Protein AF-0000000077140984 (afdb_homodimer)

Structure (mmCIF, N/CA/C/O backbone):
data_AF-0000000077140984-model_v1
#
loop_
_entity.id
_entity.type
_entity.pdbx_description
1 polymer 'NTP pyrophosphohydrolase MazG-like domain-containing protein'
#
loop_
_atom_site.group_PDB
_atom_site.id
_atom_site.type_symbol
_atom_site.label_atom_id
_atom_site.label_alt_id
_atom_site.label_comp_id
_atom_site.label_asym_id
_atom_site.label_entity_id
_atom_site.label_seq_id
_atom_site.pdbx_PDB_ins_code
_atom_site.Cartn_x
_atom_site.Cartn_y
_atom_site.Cartn_z
_atom_site.occupancy
_atom_site.B_iso_or_equiv
_atom_site.auth_seq_id
_atom_site.auth_comp_id
_atom_site.auth_asym_id
_atom_site.auth_atom_id
_atom_site.pdbx_PDB_model_num
ATOM 1 N N . MET A 1 1 ? -22.484 4.098 -13.797 1 35.75 1 MET A N 1
ATOM 2 C CA . MET A 1 1 ? -21.516 5.008 -14.398 1 35.75 1 MET A CA 1
ATOM 3 C C . MET A 1 1 ? -20.219 4.281 -14.719 1 35.75 1 MET A C 1
ATOM 5 O O . MET A 1 1 ? -19.719 3.492 -13.914 1 35.75 1 MET A O 1
ATOM 9 N N . GLU A 1 2 ? -19.938 3.949 -15.852 1 44.31 2 GLU A N 1
ATOM 10 C CA . GLU A 1 2 ? -18.766 3.213 -16.312 1 44.31 2 GLU A CA 1
ATOM 11 C C . GLU A 1 2 ? -17.516 3.654 -15.57 1 44.31 2 GLU A C 1
ATOM 13 O O . GLU A 1 2 ? -17.172 4.84 -15.562 1 44.31 2 GLU A O 1
ATOM 18 N N . LYS A 1 3 ? -17.328 3.102 -14.5 1 58.41 3 LYS A N 1
ATOM 19 C CA . LYS A 1 3 ? -16.25 3.611 -13.641 1 58.41 3 LYS A CA 1
ATOM 20 C C . LYS A 1 3 ? -14.969 3.812 -14.43 1 58.41 3 LYS A C 1
ATOM 22 O O . LYS A 1 3 ? -14.453 2.873 -15.039 1 58.41 3 LYS A O 1
ATOM 27 N N . ASN A 1 4 ? -14.75 5.078 -14.961 1 83.5 4 ASN A N 1
ATOM 28 C CA . ASN A 1 4 ? -13.523 5.395 -15.688 1 83.5 4 ASN A CA 1
ATOM 29 C C . ASN A 1 4 ? -12.281 4.938 -14.93 1 83.5 4 ASN A C 1
ATOM 31 O O . ASN A 1 4 ? -12.172 5.152 -13.719 1 83.5 4 ASN A O 1
ATOM 35 N N . GLU A 1 5 ? -11.555 4.109 -15.523 1 92.94 5 GLU A N 1
ATOM 36 C CA . GLU A 1 5 ? -10.305 3.605 -14.961 1 92.94 5 GLU A CA 1
ATOM 37 C C . GLU A 1 5 ? -9.383 4.75 -14.555 1 92.94 5 GLU A C 1
ATOM 39 O O . GLU A 1 5 ? -9.195 5.707 -15.312 1 92.94 5 GLU A O 1
ATOM 44 N N . ILE A 1 6 ? -9.008 4.723 -13.352 1 96.56 6 ILE A N 1
ATOM 45 C CA . ILE A 1 6 ? -8.125 5.785 -12.883 1 96.56 6 ILE A CA 1
ATOM 46 C C . ILE A 1 6 ? -6.676 5.305 -12.906 1 96.56 6 ILE A C 1
ATOM 48 O O . ILE A 1 6 ? -6.391 4.145 -12.602 1 96.56 6 ILE A O 1
ATOM 52 N N . THR A 1 7 ? -5.781 6.172 -13.352 1 98.25 7 THR A N 1
ATOM 53 C CA . THR A 1 7 ? -4.352 5.871 -13.383 1 98.25 7 THR A CA 1
ATOM 54 C C . THR A 1 7 ? -3.723 6.102 -12.008 1 98.25 7 THR A C 1
ATOM 56 O O . THR A 1 7 ? -4.332 6.727 -11.141 1 98.25 7 THR A O 1
ATOM 59 N N . LEU A 1 8 ? -2.514 5.637 -11.852 1 98.62 8 LEU A N 1
ATOM 60 C CA . LEU A 1 8 ? -1.8 5.879 -10.602 1 98.62 8 LEU A CA 1
ATOM 61 C C . LEU A 1 8 ? -1.516 7.367 -10.414 1 98.62 8 LEU A C 1
ATOM 63 O O . LEU A 1 8 ? -1.572 7.879 -9.297 1 98.62 8 LEU A O 1
ATOM 67 N N . GLY A 1 9 ? -1.161 7.988 -11.531 1 98.31 9 GLY A N 1
ATOM 68 C CA . GLY A 1 9 ? -1 9.43 -11.469 1 98.31 9 GLY A CA 1
ATOM 69 C C . GLY A 1 9 ? -2.271 1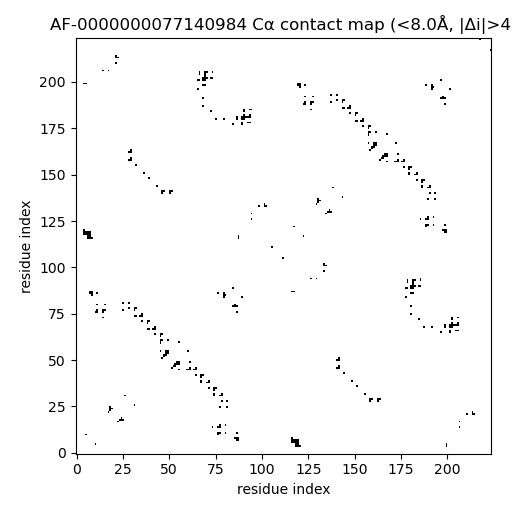0.156 -11.07 1 98.31 9 GLY A C 1
ATOM 70 O O . GLY A 1 9 ? -2.234 11.086 -10.258 1 98.31 9 GLY A O 1
ATOM 71 N N . GLN A 1 10 ? -3.373 9.789 -11.617 1 98.12 10 GLN A N 1
ATOM 72 C CA . GLN A 1 10 ? -4.664 10.375 -11.273 1 98.12 10 GLN A CA 1
ATOM 73 C C . GLN A 1 10 ? -5.031 10.094 -9.82 1 98.12 10 GLN A C 1
ATOM 75 O O . GLN A 1 10 ? -5.609 10.938 -9.141 1 98.12 10 GLN A O 1
ATOM 80 N N . LEU A 1 11 ? -4.75 8.883 -9.398 1 98.44 11 LEU A N 1
ATOM 81 C CA . LEU A 1 11 ? -4.957 8.562 -7.992 1 98.44 11 LEU A CA 1
ATOM 82 C C . LEU A 1 11 ? -4.215 9.547 -7.098 1 98.44 11 LEU A C 1
ATOM 84 O O . LEU A 1 11 ? -4.793 10.094 -6.152 1 98.44 11 LEU A O 1
ATOM 88 N N . GLN A 1 12 ? -2.932 9.797 -7.359 1 98.69 12 GLN A N 1
ATOM 89 C CA . GLN A 1 12 ? -2.129 10.703 -6.543 1 98.69 12 GLN A CA 1
ATOM 90 C C . GLN A 1 12 ? -2.68 12.125 -6.602 1 98.69 12 GLN A C 1
ATOM 92 O O . GLN A 1 12 ? -2.711 12.828 -5.586 1 98.69 12 GLN A O 1
ATOM 97 N N . ASN A 1 13 ? -3.146 12.477 -7.742 1 98.31 13 ASN A N 1
ATOM 98 C CA . ASN A 1 13 ? -3.752 13.797 -7.875 1 98.31 13 ASN A CA 1
ATOM 99 C C . ASN A 1 13 ? -5.059 13.898 -7.09 1 98.31 13 ASN A C 1
ATOM 101 O O . ASN A 1 13 ? -5.316 14.906 -6.438 1 98.31 13 ASN A O 1
ATOM 105 N N . GLU A 1 14 ? -5.871 12.891 -7.219 1 97.25 14 GLU A N 1
ATOM 106 C CA . GLU A 1 14 ? -7.152 12.883 -6.52 1 97.25 14 GLU A CA 1
ATOM 107 C C . GLU A 1 14 ? -6.961 12.945 -5.008 1 97.25 14 GLU A C 1
ATOM 109 O O . GLU A 1 14 ? -7.664 13.688 -4.32 1 97.25 14 GLU A O 1
ATOM 114 N N . VAL A 1 15 ? -6.051 12.203 -4.508 1 98.12 15 VAL A N 1
ATOM 115 C CA . VAL A 1 15 ? -5.777 12.195 -3.074 1 98.12 15 VAL A CA 1
ATOM 116 C C . VAL A 1 15 ? -5.23 13.555 -2.648 1 98.12 15 VAL A C 1
ATOM 118 O O . VAL A 1 15 ? -5.641 14.102 -1.622 1 98.12 15 VAL A O 1
ATOM 121 N N . ASN A 1 16 ? -4.332 14.094 -3.453 1 98.25 16 ASN A N 1
ATOM 122 C CA . ASN A 1 16 ? -3.803 15.422 -3.148 1 98.25 16 ASN A CA 1
ATOM 123 C C . ASN A 1 16 ? -4.906 16.469 -3.119 1 98.25 16 ASN A C 1
ATOM 125 O O . ASN A 1 16 ? -4.961 17.297 -2.203 1 98.25 16 ASN A O 1
ATOM 129 N N . ASP A 1 17 ? -5.719 16.406 -4.086 1 96.88 17 ASP A N 1
ATOM 130 C CA . ASP A 1 17 ? -6.824 17.359 -4.164 1 96.88 17 ASP A CA 1
ATOM 131 C C . ASP A 1 17 ? -7.758 17.219 -2.963 1 96.88 17 ASP A C 1
ATOM 133 O O . ASP A 1 17 ? -8.211 18.203 -2.4 1 96.88 17 ASP A O 1
ATOM 137 N N . TRP A 1 18 ? -8.062 16.016 -2.645 1 96.62 18 TRP A N 1
ATOM 138 C CA . TRP A 1 18 ? -8.922 15.766 -1.499 1 96.62 18 TRP A CA 1
ATOM 139 C C . TRP A 1 18 ? -8.32 16.344 -0.223 1 96.62 18 TRP A C 1
ATOM 141 O O . TRP A 1 18 ? -9.023 16.984 0.562 1 96.62 18 TRP A O 1
ATOM 151 N N . ILE A 1 19 ? -7.016 16.094 -0.015 1 96 19 ILE A N 1
ATOM 152 C CA . ILE A 1 19 ? -6.344 16.578 1.186 1 96 19 ILE A CA 1
ATOM 153 C C . ILE A 1 19 ? -6.398 18.109 1.227 1 96 19 ILE A C 1
ATOM 155 O O . ILE A 1 19 ? -6.633 18.703 2.283 1 96 19 ILE A O 1
ATOM 159 N N . GLN A 1 20 ? -6.219 18.734 0.107 1 94 20 GLN A N 1
ATOM 160 C CA . GLN A 1 20 ? -6.133 20.188 0.025 1 94 20 GLN A CA 1
ATOM 161 C C . GLN A 1 20 ? -7.508 20.828 0.189 1 94 20 GLN A C 1
ATOM 163 O O . GLN A 1 20 ? -7.613 21.984 0.622 1 94 20 GLN A O 1
ATOM 168 N N . THR A 1 21 ? -8.539 20.109 -0.098 1 92.19 21 THR A N 1
ATOM 169 C CA . THR A 1 21 ? -9.867 20.719 -0.136 1 92.19 21 THR A CA 1
ATOM 170 C C . THR A 1 21 ? -10.703 20.266 1.053 1 92.19 21 THR A C 1
ATOM 172 O O . THR A 1 21 ? -11.438 21.062 1.644 1 92.19 21 THR A O 1
ATOM 175 N N . ILE A 1 22 ? -10.547 18.953 1.344 1 89.56 22 ILE A N 1
ATOM 176 C CA . ILE A 1 22 ? -11.422 18.391 2.365 1 89.56 22 ILE A CA 1
ATOM 177 C C . ILE A 1 22 ? -10.594 18 3.592 1 89.56 22 ILE A C 1
ATOM 179 O O . ILE A 1 22 ? -11.039 18.188 4.727 1 89.56 22 ILE A O 1
ATOM 183 N N . GLY A 1 23 ? -9.336 17.391 3.516 1 85.62 23 GLY A N 1
ATOM 184 C CA . GLY A 1 23 ? -8.508 16.797 4.555 1 85.62 23 GLY A CA 1
ATOM 185 C C . GLY A 1 23 ? -7.809 17.812 5.426 1 85.62 23 GLY A C 1
ATOM 186 O O . GLY A 1 23 ? -7.117 17.453 6.383 1 85.62 23 GLY A O 1
ATOM 187 N N . VAL A 1 24 ? -7.816 19.125 5.121 1 85.25 24 VAL A N 1
ATOM 188 C CA . VAL A 1 24 ? -7.191 20.266 5.805 1 85.25 24 VAL A CA 1
ATOM 189 C C . VAL A 1 24 ? -5.715 20.344 5.414 1 85.25 24 VAL A C 1
ATOM 191 O O . VAL A 1 24 ? -5.305 21.281 4.723 1 85.25 24 VAL A O 1
ATOM 194 N N . ARG A 1 25 ? -4.938 19.266 5.926 1 92.5 25 ARG A N 1
ATOM 195 C CA . ARG A 1 25 ? -3.518 19.203 5.582 1 92.5 25 ARG A CA 1
ATOM 196 C C . ARG A 1 25 ? -2.979 17.781 5.691 1 92.5 25 ARG A C 1
ATOM 198 O O . ARG A 1 25 ? -3.586 16.938 6.344 1 92.5 25 ARG A O 1
ATOM 205 N N . TYR A 1 26 ? -1.885 17.688 5.016 1 96.44 26 TYR A N 1
ATOM 206 C CA . TYR A 1 26 ? -1.148 16.453 5.293 1 96.44 26 TYR A CA 1
ATOM 207 C C . TYR A 1 26 ? -0.661 16.422 6.734 1 96.44 26 TYR A C 1
ATOM 209 O O . TYR A 1 26 ? -0.148 17.422 7.246 1 96.44 26 TYR A O 1
ATOM 217 N N . PHE A 1 27 ? -0.838 15.25 7.32 1 96.62 27 PHE A N 1
ATOM 218 C CA . PHE A 1 27 ? -0.064 15.016 8.539 1 96.62 27 PHE A CA 1
ATOM 219 C C . PHE A 1 27 ? 1.415 14.852 8.211 1 96.62 27 PHE A C 1
ATOM 221 O O . PHE A 1 27 ? 1.787 14.703 7.043 1 96.62 27 PHE A O 1
ATOM 228 N N . SER A 1 28 ? 2.197 14.977 9.258 1 97.94 28 SER A N 1
ATOM 229 C CA . SER A 1 28 ? 3.625 14.773 9.031 1 97.94 28 SER A CA 1
ATOM 230 C C . SER A 1 28 ? 3.902 13.383 8.469 1 97.94 28 SER A C 1
ATOM 232 O O . SER A 1 28 ? 3.086 12.477 8.617 1 97.94 28 SER A O 1
ATOM 234 N N . GLU A 1 29 ? 5.027 13.242 7.832 1 98.44 29 GLU A N 1
ATOM 235 C CA . GLU A 1 29 ? 5.414 11.961 7.246 1 98.44 29 GLU A CA 1
ATOM 236 C C . GLU A 1 29 ? 5.426 10.852 8.297 1 98.44 29 GLU A C 1
ATOM 238 O O . GLU A 1 29 ? 4.945 9.75 8.047 1 98.44 29 GLU A O 1
ATOM 243 N N . LEU A 1 30 ? 5.93 11.156 9.523 1 98.69 30 LEU A N 1
ATOM 244 C CA . LEU A 1 30 ? 5.984 10.141 10.562 1 98.69 30 LEU A CA 1
ATOM 245 C C . LEU A 1 30 ? 4.594 9.836 11.102 1 98.69 30 LEU A C 1
ATOM 247 O O . LEU A 1 30 ? 4.301 8.695 11.477 1 98.69 30 LEU A O 1
ATOM 251 N N . THR A 1 31 ? 3.721 10.844 11.164 1 98.69 31 THR A N 1
ATOM 252 C CA . THR A 1 31 ? 2.338 10.586 11.555 1 98.69 31 THR A CA 1
ATOM 253 C C . THR A 1 31 ? 1.639 9.695 10.531 1 98.69 31 THR A C 1
ATOM 255 O O . THR A 1 31 ? 0.985 8.719 10.891 1 98.69 31 THR A O 1
ATOM 258 N N . ASN A 1 32 ? 1.809 9.977 9.266 1 98.69 32 ASN A N 1
ATOM 259 C CA . ASN A 1 32 ? 1.191 9.148 8.234 1 98.69 32 ASN A CA 1
ATOM 260 C C . ASN A 1 32 ? 1.781 7.742 8.219 1 98.69 32 ASN A C 1
ATOM 262 O O . ASN A 1 32 ? 1.077 6.773 7.922 1 98.69 32 ASN A O 1
ATOM 266 N N . LEU A 1 33 ? 3.074 7.609 8.562 1 98.88 33 LEU A N 1
ATOM 267 C CA . LEU A 1 33 ? 3.648 6.277 8.719 1 98.88 33 LEU A CA 1
ATOM 268 C C . LEU A 1 33 ? 2.945 5.508 9.828 1 98.88 33 LEU A C 1
ATOM 270 O O . LEU A 1 33 ? 2.641 4.324 9.68 1 98.88 33 LEU A O 1
ATOM 274 N N . ALA A 1 34 ? 2.697 6.18 10.945 1 98.81 34 ALA A N 1
ATOM 275 C CA . ALA A 1 34 ? 1.986 5.547 12.055 1 98.81 34 ALA A CA 1
ATOM 276 C C . ALA A 1 34 ? 0.584 5.117 11.633 1 98.81 34 ALA A C 1
ATOM 278 O O . ALA A 1 34 ? 0.123 4.031 11.992 1 98.81 34 ALA A O 1
ATOM 279 N N . ILE A 1 35 ? -0.06 5.953 10.852 1 98.81 35 ILE A N 1
ATOM 280 C CA . ILE A 1 35 ? -1.392 5.633 10.352 1 98.81 35 ILE A CA 1
ATOM 281 C C . ILE A 1 35 ? -1.312 4.438 9.398 1 98.81 35 ILE A C 1
ATOM 283 O O . ILE A 1 35 ? -2.152 3.537 9.453 1 98.81 35 ILE A O 1
ATOM 287 N N . LEU A 1 36 ? -0.327 4.43 8.5 1 98.88 36 LEU A N 1
ATOM 288 C CA . LEU A 1 36 ? -0.129 3.287 7.617 1 98.88 36 LEU A CA 1
ATOM 289 C C . LEU A 1 36 ? 0.003 1.997 8.422 1 98.88 36 LEU A C 1
ATOM 291 O O . LEU A 1 36 ? -0.626 0.989 8.094 1 98.88 36 LEU A O 1
ATOM 295 N N . MET A 1 37 ? 0.785 2.039 9.5 1 98.81 37 MET A N 1
ATOM 296 C CA . MET A 1 37 ? 0.962 0.876 10.367 1 98.81 37 MET A CA 1
ATOM 297 C C . MET A 1 37 ? -0.358 0.475 11.016 1 98.81 37 MET A C 1
ATOM 299 O O . MET A 1 37 ? -0.645 -0.714 11.172 1 98.81 37 MET A O 1
ATOM 303 N N . GLU A 1 38 ? -1.127 1.449 11.391 1 98.88 38 GLU A N 1
ATOM 304 C CA . GLU A 1 38 ? -2.449 1.181 11.953 1 98.88 38 GLU A CA 1
ATOM 305 C C . GLU A 1 38 ? -3.332 0.443 10.953 1 98.88 38 GLU A C 1
ATOM 307 O O . GLU A 1 38 ? -3.951 -0.568 11.289 1 98.88 38 GLU A O 1
ATOM 312 N N . GLU A 1 39 ? -3.389 0.954 9.719 1 98.81 39 GLU A N 1
ATOM 313 C CA . GLU A 1 39 ? -4.227 0.341 8.688 1 98.81 39 GLU A CA 1
ATOM 314 C C . GLU A 1 39 ? -3.764 -1.08 8.375 1 98.81 39 GLU A C 1
ATOM 316 O O . GLU A 1 39 ? -4.586 -1.969 8.141 1 98.81 39 GLU A O 1
ATOM 321 N N . VAL A 1 40 ? -2.459 -1.293 8.328 1 98.88 40 VAL A N 1
ATOM 322 C CA . VAL A 1 40 ? -1.93 -2.633 8.094 1 98.88 40 VAL A CA 1
ATOM 323 C C . VAL A 1 40 ? -2.293 -3.545 9.266 1 98.88 40 VAL A C 1
ATOM 325 O O . VAL A 1 40 ? -2.598 -4.723 9.07 1 98.88 40 VAL A O 1
ATOM 328 N N . GLY A 1 41 ? -2.225 -3.008 10.461 1 98.69 41 GLY A N 1
ATOM 329 C CA . GLY A 1 41 ? -2.695 -3.754 11.617 1 98.69 41 GLY A CA 1
ATOM 330 C C . GLY A 1 41 ? -4.156 -4.145 11.523 1 98.69 41 GLY A C 1
ATOM 331 O O . GLY A 1 41 ? -4.527 -5.266 11.875 1 98.69 41 GLY A O 1
ATOM 332 N N . GLU A 1 42 ? -5.004 -3.217 11.094 1 98.56 42 GLU A N 1
ATOM 333 C CA . GLU A 1 42 ? -6.426 -3.506 10.93 1 98.56 42 GLU A CA 1
ATOM 334 C C . GLU A 1 42 ? -6.648 -4.586 9.875 1 98.56 42 GLU A C 1
ATOM 336 O O . GLU A 1 42 ? -7.465 -5.488 10.062 1 98.56 42 GLU A O 1
ATOM 341 N N . LEU A 1 43 ? -5.957 -4.512 8.805 1 98.69 43 LEU A N 1
ATOM 342 C CA . LEU A 1 43 ? -6.023 -5.578 7.812 1 98.69 43 LEU A CA 1
ATOM 343 C C . LEU A 1 43 ? -5.586 -6.91 8.414 1 98.69 43 LEU A C 1
ATOM 345 O O . LEU A 1 43 ? -6.242 -7.934 8.219 1 98.69 43 LEU A O 1
ATOM 349 N N . SER A 1 44 ? -4.461 -6.879 9.133 1 98.56 44 SER A N 1
ATOM 350 C CA . SER A 1 44 ? -3.904 -8.078 9.742 1 98.56 44 SER A CA 1
ATOM 351 C C . SER A 1 44 ? -4.914 -8.75 10.672 1 98.56 44 SER A C 1
ATOM 353 O O . SER A 1 44 ? -5.043 -9.977 10.68 1 98.56 44 SER A O 1
ATOM 355 N N . ARG A 1 45 ? -5.594 -7.949 11.414 1 97.94 45 ARG A N 1
ATOM 356 C CA . ARG A 1 45 ? -6.613 -8.461 12.328 1 97.94 45 ARG A CA 1
ATOM 357 C C . ARG A 1 45 ? -7.672 -9.258 11.57 1 97.94 45 ARG A C 1
ATOM 359 O O . ARG A 1 45 ? -8 -10.383 11.945 1 97.94 45 ARG A O 1
ATOM 366 N N . LEU A 1 46 ? -8.18 -8.766 10.492 1 98.06 46 LEU A N 1
ATOM 367 C CA . LEU A 1 46 ? -9.234 -9.406 9.719 1 98.06 46 LEU A CA 1
ATOM 368 C C . LEU A 1 46 ? -8.703 -10.648 9 1 98.06 46 LEU A C 1
ATOM 370 O O . LEU A 1 46 ? -9.391 -11.664 8.922 1 98.06 46 LEU A O 1
ATOM 374 N N . MET A 1 47 ? -7.473 -10.555 8.531 1 98.19 47 MET A N 1
ATOM 375 C CA . MET A 1 47 ? -6.887 -11.672 7.789 1 98.19 47 MET A CA 1
ATOM 376 C C . MET A 1 47 ? -6.566 -12.836 8.719 1 98.19 47 MET A C 1
ATOM 378 O O . MET A 1 47 ? -6.664 -13.992 8.32 1 98.19 47 MET A O 1
ATOM 382 N N . ALA A 1 48 ? -6.168 -12.531 9.961 1 97.38 48 ALA A N 1
ATOM 383 C CA . ALA A 1 48 ? -5.918 -13.578 10.945 1 97.38 48 ALA A CA 1
ATOM 384 C C . ALA A 1 48 ? -7.184 -14.383 11.219 1 97.38 48 ALA A C 1
ATOM 386 O O . ALA A 1 48 ? -7.113 -15.578 11.539 1 97.38 48 ALA A O 1
ATOM 387 N N . ARG A 1 49 ? -8.297 -13.758 11.023 1 97.25 49 ARG A N 1
ATOM 388 C CA . ARG A 1 49 ? -9.578 -14.422 11.227 1 97.25 49 ARG A CA 1
ATOM 389 C C . ARG A 1 49 ? -10.008 -15.18 9.977 1 97.25 49 ARG A C 1
ATOM 391 O O . ARG A 1 49 ? -10.445 -16.328 10.055 1 97.25 49 ARG A O 1
ATOM 398 N N . LYS A 1 50 ? -9.844 -14.57 8.875 1 97.25 50 LYS A N 1
ATOM 399 C CA . LYS A 1 50 ? -10.328 -15.148 7.629 1 97.25 50 LYS A CA 1
ATOM 400 C C . LYS A 1 50 ? -9.461 -16.328 7.203 1 97.25 50 LYS A C 1
ATOM 402 O O . LYS A 1 50 ? -9.977 -17.344 6.719 1 97.25 50 LYS A O 1
ATOM 407 N N . TYR A 1 51 ? -8.203 -16.188 7.395 1 97.5 51 TYR A N 1
ATOM 408 C CA . TYR A 1 51 ? -7.277 -17.156 6.828 1 97.5 51 TYR A CA 1
ATOM 409 C C . TYR A 1 51 ? -6.477 -17.844 7.926 1 97.5 51 TYR A C 1
ATOM 411 O O . TYR A 1 51 ? -5.758 -18.812 7.66 1 97.5 51 TYR A O 1
ATOM 419 N N . GLY A 1 52 ? -6.547 -17.281 9.094 1 96.81 52 GLY A N 1
ATOM 420 C CA . GLY A 1 52 ? -5.773 -17.844 10.195 1 96.81 52 GLY A CA 1
ATOM 421 C C . GLY A 1 52 ? -6.613 -18.656 11.156 1 96.81 52 GLY A C 1
ATOM 422 O O . GLY A 1 52 ? -7.598 -19.281 10.75 1 96.81 52 GLY A O 1
ATOM 423 N N . ASP A 1 53 ? -6.164 -18.781 12.414 1 96.56 53 ASP A N 1
ATOM 424 C CA . ASP A 1 53 ? -6.738 -19.703 13.391 1 96.56 53 ASP A CA 1
ATOM 425 C C . ASP A 1 53 ? -7.723 -18.984 14.305 1 96.56 53 ASP A C 1
ATOM 427 O O . ASP A 1 53 ? -8.336 -19.594 15.172 1 96.56 53 ASP A O 1
ATOM 431 N N . GLN A 1 54 ? -7.973 -17.688 14.086 1 93.94 54 GLN A N 1
ATOM 432 C CA . GLN A 1 54 ? -8.859 -16.922 14.945 1 93.94 54 GLN A CA 1
ATOM 433 C C . GLN A 1 54 ? -10.258 -16.812 14.344 1 93.94 54 GLN A C 1
ATOM 435 O O . GLN A 1 54 ? -10.414 -16.812 13.117 1 93.94 54 GLN A O 1
ATOM 440 N N . SER A 1 55 ? -11.219 -16.672 15.219 1 92.25 55 SER A N 1
ATOM 441 C CA . SER A 1 55 ? -12.594 -16.5 14.773 1 92.25 55 SER A CA 1
ATOM 442 C C . SER A 1 55 ? -13 -15.031 14.781 1 92.25 55 SER A C 1
ATOM 444 O O . SER A 1 55 ? -12.469 -14.234 15.555 1 92.25 55 SER A O 1
ATOM 446 N N . PHE A 1 56 ? -13.961 -14.766 13.859 1 91.25 56 PHE A N 1
ATOM 447 C CA . PHE A 1 56 ? -14.492 -13.406 13.836 1 91.25 56 PHE A CA 1
ATOM 448 C C . PHE A 1 56 ? -15.242 -13.094 15.117 1 91.25 56 PHE A C 1
ATOM 450 O O . PHE A 1 56 ? -15.953 -13.945 15.656 1 91.25 56 PHE A O 1
ATOM 457 N N . LYS A 1 57 ? -14.992 -11.898 15.609 1 88.69 57 LYS A N 1
ATOM 458 C CA . LYS A 1 57 ? -15.773 -11.398 16.75 1 88.69 57 LYS A CA 1
ATOM 459 C C . LYS A 1 57 ? -17.109 -10.812 16.281 1 88.69 57 LYS A C 1
ATOM 461 O O . LYS A 1 57 ? -17.312 -10.594 15.086 1 88.69 57 LYS A O 1
ATOM 466 N N . SER A 1 58 ? -17.875 -10.508 17.266 1 89.75 58 SER A N 1
ATOM 467 C CA . SER A 1 58 ? -19.156 -9.883 16.938 1 89.75 58 SER A CA 1
ATOM 468 C C . SER A 1 58 ? -18.953 -8.523 16.266 1 89.75 58 SER A C 1
ATOM 470 O O . SER A 1 58 ? -18.156 -7.715 16.719 1 89.75 58 SER A O 1
ATOM 472 N N . GLY A 1 59 ? -19.547 -8.312 15.117 1 89.25 59 GLY A N 1
ATOM 473 C CA . GLY A 1 59 ? -19.469 -7.035 14.43 1 89.25 59 GLY A CA 1
ATOM 474 C C . GLY A 1 59 ? -18.359 -6.98 13.406 1 89.25 59 GLY A C 1
ATOM 475 O O . GLY A 1 59 ? -18.219 -5.992 12.68 1 89.25 59 GLY A O 1
ATOM 476 N N . GLU A 1 60 ? -17.531 -8.047 13.477 1 88.31 60 GLU A N 1
ATOM 477 C CA . GLU A 1 60 ? -16.453 -8.117 12.508 1 88.31 60 GLU A CA 1
ATOM 478 C C . GLU A 1 60 ? -16.797 -9.062 11.359 1 88.31 60 GLU A C 1
ATOM 480 O O . GLU A 1 60 ? -17.5 -10.055 11.555 1 88.31 60 GLU A O 1
ATOM 485 N N . SER A 1 61 ? -16.406 -8.617 10.195 1 92.56 61 SER A N 1
ATOM 486 C CA . SER A 1 61 ? -16.641 -9.469 9.039 1 92.56 61 SER A CA 1
ATOM 487 C C . SER A 1 61 ? -15.531 -9.312 8 1 92.56 61 SER A C 1
ATOM 489 O O . SER A 1 61 ? -14.945 -8.242 7.875 1 92.56 61 SER A O 1
ATOM 491 N N . ALA A 1 62 ? -15.32 -10.305 7.223 1 93.56 62 ALA A N 1
ATOM 492 C CA . ALA A 1 62 ? -14.359 -10.281 6.125 1 93.56 62 ALA A CA 1
ATOM 493 C C . ALA A 1 62 ? -14.734 -9.234 5.082 1 93.56 62 ALA A C 1
ATOM 495 O O . ALA A 1 62 ? -13.914 -8.852 4.254 1 93.56 62 ALA A O 1
ATOM 496 N N . ASP A 1 63 ? -15.984 -8.742 5.242 1 94.62 63 ASP A N 1
ATOM 497 C CA . ASP A 1 63 ? -16.469 -7.758 4.285 1 94.62 63 ASP A CA 1
ATOM 498 C C . ASP A 1 63 ? -15.781 -6.41 4.477 1 94.62 63 ASP A C 1
ATOM 500 O O . ASP A 1 63 ? -15.875 -5.531 3.619 1 94.62 63 ASP A O 1
ATOM 504 N N . GLN A 1 64 ? -15 -6.312 5.555 1 96.75 64 GLN A N 1
ATOM 505 C CA . GLN A 1 64 ? -14.312 -5.059 5.848 1 96.75 64 GLN A CA 1
ATOM 506 C C . GLN A 1 64 ? -12.906 -5.051 5.258 1 96.75 64 GLN A C 1
ATOM 508 O O . GLN A 1 64 ? -12.242 -4.016 5.246 1 96.75 64 GLN A O 1
ATOM 513 N N . ILE A 1 65 ? -12.477 -6.129 4.691 1 98.44 65 ILE A N 1
ATOM 514 C CA . ILE A 1 65 ? -11.109 -6.27 4.199 1 98.44 65 ILE A CA 1
ATOM 515 C C . ILE A 1 65 ? -10.867 -5.277 3.061 1 98.44 65 ILE A C 1
ATOM 517 O O . ILE A 1 65 ? -9.867 -4.562 3.055 1 98.44 65 ILE A O 1
ATOM 521 N N . PRO A 1 66 ? -11.828 -5.125 2.086 1 98.62 66 PRO A N 1
ATOM 522 C CA . PRO A 1 66 ? -11.602 -4.141 1.024 1 98.62 66 PRO A CA 1
ATOM 523 C C . PRO A 1 66 ? -11.414 -2.725 1.563 1 98.62 66 PRO A C 1
ATOM 525 O O . PRO A 1 66 ? -10.641 -1.942 0.999 1 98.62 66 PRO A O 1
ATOM 528 N N . ASN A 1 67 ? -12.109 -2.432 2.648 1 98.25 67 ASN A N 1
ATOM 529 C CA . ASN A 1 67 ? -11.961 -1.115 3.26 1 98.25 67 ASN A CA 1
ATOM 530 C C . ASN A 1 67 ? -10.539 -0.89 3.768 1 98.25 67 ASN A C 1
ATOM 532 O O . ASN A 1 67 ? -9.984 0.194 3.598 1 98.25 67 ASN A O 1
ATOM 536 N N . GLU A 1 68 ? -9.961 -1.919 4.406 1 98.81 68 GLU A N 1
ATOM 537 C CA . GLU A 1 68 ? -8.602 -1.79 4.926 1 98.81 68 GLU A CA 1
ATOM 538 C C . GLU A 1 68 ? -7.586 -1.669 3.791 1 98.81 68 GLU A C 1
ATOM 540 O O . GLU A 1 68 ? -6.602 -0.94 3.91 1 98.81 68 GLU A O 1
ATOM 545 N N . ILE A 1 69 ? -7.832 -2.363 2.693 1 98.88 69 ILE A N 1
ATOM 546 C CA . ILE A 1 69 ? -6.977 -2.25 1.517 1 98.88 69 ILE A CA 1
ATOM 547 C C . ILE A 1 69 ? -7.02 -0.818 0.986 1 98.88 69 ILE A C 1
ATOM 549 O O . ILE A 1 69 ? -5.98 -0.232 0.679 1 98.88 69 ILE A O 1
ATOM 553 N N . GLY A 1 70 ? -8.227 -0.263 0.896 1 98.88 70 GLY A N 1
ATOM 554 C CA . GLY A 1 70 ? -8.375 1.122 0.48 1 98.88 70 GLY A CA 1
ATOM 555 C C . GLY A 1 70 ? -7.684 2.102 1.408 1 98.88 70 GLY A C 1
ATOM 556 O O . GLY A 1 70 ? -7.059 3.061 0.952 1 98.88 70 GLY A O 1
ATOM 557 N N . ASP A 1 71 ? -7.793 1.871 2.715 1 98.88 71 ASP A N 1
ATOM 558 C CA . ASP A 1 71 ? -7.16 2.744 3.699 1 98.88 71 ASP A CA 1
ATOM 559 C C . ASP A 1 71 ? -5.637 2.705 3.57 1 98.88 71 ASP A C 1
ATOM 561 O O . ASP A 1 71 ? -4.977 3.74 3.666 1 98.88 71 ASP A O 1
ATOM 565 N N . ILE A 1 72 ? -5.094 1.518 3.354 1 98.94 72 ILE A N 1
ATOM 566 C CA . ILE A 1 72 ? -3.65 1.375 3.178 1 98.94 72 ILE A CA 1
ATOM 567 C C . ILE A 1 72 ? -3.207 2.121 1.922 1 98.94 72 ILE A C 1
ATOM 569 O O . ILE A 1 72 ? -2.24 2.887 1.956 1 98.94 72 ILE A O 1
ATOM 573 N N . LEU A 1 73 ? -3.91 1.891 0.826 1 98.94 73 LEU A N 1
ATOM 574 C CA . LEU A 1 73 ? -3.572 2.543 -0.434 1 98.94 73 LEU A CA 1
ATOM 575 C C . LEU A 1 73 ? -3.658 4.059 -0.301 1 98.94 73 LEU A C 1
ATOM 577 O O . LEU A 1 73 ? -2.818 4.785 -0.843 1 98.94 73 LEU A O 1
ATOM 581 N N . PHE A 1 74 ? -4.594 4.559 0.435 1 98.88 74 PHE A N 1
ATOM 582 C CA . PHE A 1 74 ? -4.773 5.988 0.648 1 98.88 74 PHE A CA 1
ATOM 583 C C . PHE A 1 74 ? -3.578 6.582 1.384 1 98.88 74 PHE A C 1
ATOM 585 O O . PHE A 1 74 ? -2.986 7.562 0.93 1 98.88 74 PHE A O 1
ATOM 592 N N . VAL A 1 75 ? -3.182 5.992 2.467 1 98.94 75 VAL A N 1
ATOM 593 C CA . VAL A 1 75 ? -2.104 6.543 3.281 1 98.94 75 VAL A CA 1
ATOM 594 C C . VAL A 1 75 ? -0.775 6.41 2.541 1 98.94 75 VAL A C 1
ATOM 596 O O . VAL A 1 75 ? 0.072 7.305 2.605 1 98.94 75 VAL A O 1
ATOM 599 N N . LEU A 1 76 ? -0.647 5.277 1.86 1 98.94 76 LEU A N 1
ATOM 600 C CA . LEU A 1 76 ? 0.55 5.109 1.044 1 98.94 76 LEU A CA 1
ATOM 601 C C . LEU A 1 76 ? 0.656 6.215 0 1 98.94 76 LEU A C 1
ATOM 603 O O . LEU A 1 76 ? 1.742 6.75 -0.236 1 98.94 76 LEU A O 1
ATOM 607 N N . THR A 1 77 ? -0.45 6.543 -0.625 1 98.94 77 THR A N 1
ATOM 608 C CA . THR A 1 77 ? -0.504 7.602 -1.626 1 98.94 77 THR A CA 1
ATOM 609 C C . THR A 1 77 ? -0.178 8.953 -1 1 98.94 77 THR A C 1
ATOM 611 O O . THR A 1 77 ? 0.54 9.766 -1.593 1 98.94 77 THR A O 1
ATOM 614 N N . CYS A 1 78 ? -0.679 9.234 0.208 1 98.75 78 CYS A N 1
ATOM 615 C CA . CYS A 1 78 ? -0.331 10.461 0.924 1 98.75 78 CYS A CA 1
ATOM 616 C C . CYS A 1 78 ? 1.177 10.57 1.114 1 98.75 78 CYS A C 1
ATOM 618 O O . CYS A 1 78 ? 1.769 11.609 0.827 1 98.75 78 CYS A O 1
ATOM 620 N N . LEU A 1 79 ? 1.771 9.469 1.554 1 98.88 79 LEU A N 1
ATOM 621 C CA . LEU A 1 79 ? 3.209 9.453 1.796 1 98.88 79 LEU A CA 1
ATOM 622 C C . LEU A 1 79 ? 3.98 9.688 0.501 1 98.88 79 LEU A C 1
ATOM 624 O O . LEU A 1 79 ? 4.926 10.477 0.471 1 98.88 79 LEU A O 1
ATOM 628 N N . ALA A 1 80 ? 3.588 8.992 -0.539 1 98.88 80 ALA A N 1
ATOM 629 C CA . ALA A 1 80 ? 4.242 9.172 -1.833 1 98.88 80 ALA A CA 1
ATOM 630 C C . ALA A 1 80 ? 4.164 10.625 -2.295 1 98.88 80 ALA A C 1
ATOM 632 O O . ALA A 1 80 ? 5.16 11.195 -2.746 1 98.88 80 ALA A O 1
ATOM 633 N N . ASN A 1 81 ? 2.988 11.211 -2.152 1 98.75 81 ASN A N 1
ATOM 634 C CA . ASN A 1 81 ? 2.779 12.602 -2.549 1 98.75 81 ASN A CA 1
ATOM 635 C C . ASN A 1 81 ? 3.672 13.555 -1.758 1 98.75 81 ASN A C 1
ATOM 637 O O . ASN A 1 81 ? 4.34 14.414 -2.338 1 98.75 81 ASN A O 1
ATOM 641 N N . GLN A 1 82 ? 3.721 13.328 -0.485 1 97.69 82 GLN A N 1
ATOM 642 C CA . GLN A 1 82 ? 4.484 14.211 0.386 1 97.69 82 GLN A CA 1
ATOM 643 C C . GLN A 1 82 ? 5.973 14.164 0.055 1 97.69 82 GLN A C 1
ATOM 645 O O . GLN A 1 82 ? 6.68 15.164 0.191 1 97.69 82 GLN A O 1
ATOM 650 N N . MET A 1 83 ? 6.395 13 -0.394 1 98.12 83 MET A N 1
ATOM 651 C CA . MET A 1 83 ? 7.828 12.805 -0.597 1 98.12 83 MET A CA 1
ATOM 652 C C . MET A 1 83 ? 8.195 12.969 -2.068 1 98.12 83 MET A C 1
ATOM 654 O O . MET A 1 83 ? 9.336 12.727 -2.457 1 98.12 83 MET A O 1
ATOM 658 N N . GLY A 1 84 ? 7.184 13.305 -2.896 1 98.31 84 GLY A N 1
ATOM 659 C CA . GLY A 1 84 ? 7.426 13.516 -4.312 1 98.31 84 GLY A CA 1
ATOM 660 C C . GLY A 1 84 ? 7.73 12.234 -5.066 1 98.31 84 GLY A C 1
ATOM 661 O O . GLY A 1 84 ? 8.484 12.25 -6.047 1 98.31 84 GLY A O 1
ATOM 662 N N . ILE A 1 85 ? 7.207 11.188 -4.609 1 98.69 85 ILE A N 1
ATOM 663 C CA . ILE A 1 85 ? 7.465 9.883 -5.199 1 98.69 85 ILE A CA 1
ATOM 664 C C . ILE A 1 85 ? 6.32 9.5 -6.137 1 98.69 85 ILE A C 1
ATOM 666 O O . ILE A 1 85 ? 5.152 9.555 -5.746 1 98.69 85 ILE A O 1
ATOM 670 N N . SER A 1 86 ? 6.609 9.125 -7.359 1 98.69 86 SER A N 1
ATOM 671 C CA . SER A 1 86 ? 5.633 8.594 -8.305 1 98.69 86 SER A CA 1
ATOM 672 C C . SER A 1 86 ? 5.312 7.129 -8 1 98.69 86 SER A C 1
ATOM 674 O O . SER A 1 86 ? 6.191 6.27 -8.078 1 98.69 86 SER A O 1
ATOM 676 N N . LEU A 1 87 ? 4.086 6.852 -7.754 1 98.81 87 LEU A N 1
ATOM 677 C CA . LEU A 1 87 ? 3.688 5.469 -7.504 1 98.81 87 LEU A CA 1
ATOM 678 C C . LEU A 1 87 ? 3.943 4.602 -8.734 1 98.81 87 LEU A C 1
ATOM 680 O O . LEU A 1 87 ? 4.348 3.443 -8.609 1 98.81 87 LEU A O 1
ATOM 684 N N . GLN A 1 88 ? 3.695 5.195 -9.852 1 98.62 88 GLN A N 1
ATOM 685 C CA . GLN A 1 88 ? 3.916 4.445 -11.078 1 98.62 88 GLN A CA 1
ATOM 686 C C . GLN A 1 88 ? 5.387 4.078 -11.25 1 98.62 88 GLN A C 1
ATOM 688 O O . GLN A 1 88 ? 5.719 2.926 -11.531 1 98.62 88 GLN A O 1
ATOM 693 N N . ASP A 1 89 ? 6.262 5.043 -11.078 1 98.38 89 ASP A N 1
ATOM 694 C CA . ASP A 1 89 ? 7.688 4.758 -11.211 1 98.38 89 ASP A CA 1
ATOM 695 C C . ASP A 1 89 ? 8.141 3.738 -10.164 1 98.38 89 ASP A C 1
ATOM 697 O O . ASP A 1 89 ? 8.945 2.852 -10.469 1 98.38 89 ASP A O 1
ATOM 701 N N . ALA A 1 90 ? 7.629 3.881 -8.953 1 98.56 90 ALA A N 1
ATOM 702 C CA . ALA A 1 90 ? 8.008 2.984 -7.867 1 98.56 90 ALA A CA 1
ATOM 703 C C . ALA A 1 90 ? 7.633 1.541 -8.188 1 98.56 90 ALA A C 1
ATOM 705 O O . ALA A 1 90 ? 8.453 0.632 -8.047 1 98.56 90 ALA A O 1
ATOM 706 N N . ILE A 1 91 ? 6.414 1.322 -8.695 1 98.56 91 ILE A N 1
ATOM 707 C CA . ILE A 1 91 ? 5.93 -0.038 -8.914 1 98.56 91 ILE A CA 1
ATOM 708 C C . ILE A 1 91 ? 6.594 -0.629 -10.156 1 98.56 91 ILE A C 1
ATOM 710 O O . ILE A 1 91 ? 6.91 -1.82 -10.188 1 98.56 91 ILE A O 1
ATOM 714 N N . LEU A 1 92 ? 6.789 0.187 -11.164 1 97.19 92 LEU A N 1
ATOM 715 C CA . LEU A 1 92 ? 7.453 -0.31 -12.367 1 97.19 92 LEU A CA 1
ATOM 716 C C . LEU A 1 92 ? 8.891 -0.711 -12.062 1 97.19 92 LEU A C 1
ATOM 718 O O . LEU A 1 92 ? 9.383 -1.725 -12.57 1 97.19 92 LEU A O 1
ATOM 722 N N . THR A 1 93 ? 9.578 0.069 -11.289 1 97.69 93 THR A N 1
ATOM 723 C CA . THR A 1 93 ? 10.93 -0.271 -10.859 1 97.69 93 THR A CA 1
ATOM 724 C C . THR A 1 93 ? 10.938 -1.579 -10.07 1 97.69 93 THR A C 1
ATOM 726 O O . THR A 1 93 ? 11.828 -2.414 -10.25 1 97.69 93 THR A O 1
ATOM 729 N N . THR A 1 94 ? 9.945 -1.783 -9.195 1 97.75 94 THR A N 1
ATOM 730 C CA . THR A 1 94 ? 9.82 -2.996 -8.391 1 97.75 94 THR A CA 1
ATOM 731 C C . THR A 1 94 ? 9.633 -4.219 -9.281 1 97.75 94 THR A C 1
ATOM 733 O O . THR A 1 94 ? 10.305 -5.238 -9.094 1 97.75 94 THR A O 1
ATOM 736 N N . ILE A 1 95 ? 8.781 -4.105 -10.258 1 96.56 95 ILE A N 1
ATOM 737 C CA . ILE A 1 95 ? 8.508 -5.223 -11.156 1 96.56 95 ILE A CA 1
ATOM 738 C C . ILE A 1 95 ? 9.766 -5.555 -11.961 1 96.56 95 ILE A C 1
ATOM 740 O O . ILE A 1 95 ? 10.109 -6.727 -12.133 1 96.56 9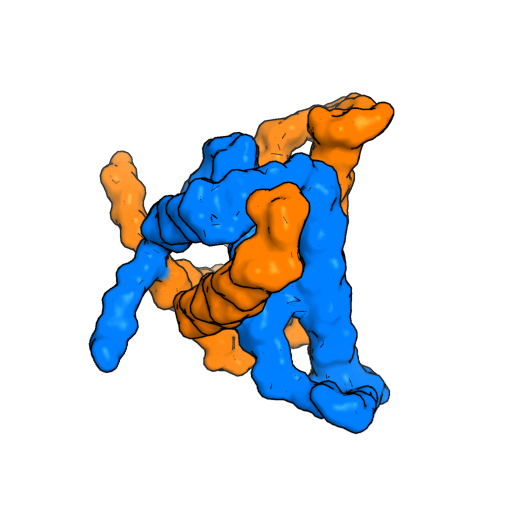5 ILE A O 1
ATOM 744 N N . GLN A 1 96 ? 10.414 -4.543 -12.398 1 95.62 96 GLN A N 1
ATOM 745 C CA . GLN A 1 96 ? 11.648 -4.75 -13.148 1 95.62 96 GLN A CA 1
ATOM 746 C C . GLN A 1 96 ? 12.711 -5.426 -12.289 1 95.62 96 GLN A C 1
ATOM 748 O O . GLN A 1 96 ? 13.398 -6.348 -12.734 1 95.62 96 GLN A O 1
ATOM 753 N N . LYS A 1 97 ? 12.883 -4.949 -11.102 1 95.81 97 LYS A N 1
ATOM 754 C CA . LYS A 1 97 ? 13.859 -5.516 -10.18 1 95.81 97 LYS A CA 1
ATOM 755 C C . LYS A 1 97 ? 13.539 -6.977 -9.867 1 95.81 97 LYS A C 1
ATOM 757 O O . LYS A 1 97 ? 14.438 -7.82 -9.836 1 95.81 97 LYS A O 1
ATOM 762 N N . ASN A 1 98 ? 12.266 -7.289 -9.625 1 94.75 98 ASN A N 1
ATOM 763 C CA . ASN A 1 98 ? 11.828 -8.656 -9.359 1 94.75 98 ASN A CA 1
ATOM 764 C C . ASN A 1 98 ? 12.094 -9.57 -10.555 1 94.75 98 ASN A C 1
ATOM 766 O O . ASN A 1 98 ? 12.477 -10.727 -10.383 1 94.75 98 ASN A O 1
ATOM 770 N N . THR A 1 99 ? 11.891 -8.984 -11.688 1 93.56 99 THR A N 1
ATOM 771 C CA . THR A 1 99 ? 12.109 -9.742 -12.914 1 93.56 99 THR A CA 1
ATOM 772 C C . THR A 1 99 ? 13.578 -10.109 -13.062 1 93.56 99 THR A C 1
ATOM 774 O O . THR A 1 99 ? 13.914 -11.266 -13.352 1 93.56 99 THR A O 1
ATOM 777 N N . LYS A 1 100 ? 14.43 -9.172 -12.867 1 92.06 100 LYS A N 1
ATOM 778 C CA . LYS A 1 100 ? 15.867 -9.406 -12.969 1 92.06 100 LYS A CA 1
ATOM 779 C C . LYS A 1 100 ? 16.328 -10.43 -11.945 1 92.06 100 LYS A C 1
ATOM 781 O O . LYS A 1 100 ? 17.172 -11.281 -12.242 1 92.06 100 LYS A O 1
ATOM 786 N N . ARG A 1 101 ? 15.812 -10.32 -10.766 1 89.94 101 ARG A N 1
ATOM 787 C CA . ARG A 1 101 ? 16.188 -11.203 -9.664 1 89.94 101 ARG A CA 1
ATOM 788 C C . ARG A 1 101 ? 15.719 -12.625 -9.922 1 89.94 101 ARG A C 1
ATOM 790 O O . ARG A 1 101 ? 16.469 -13.586 -9.703 1 89.94 101 ARG A O 1
ATOM 797 N N . ASP A 1 102 ? 14.516 -12.836 -10.398 1 85.31 102 ASP A N 1
ATOM 798 C CA . ASP A 1 102 ? 13.906 -14.156 -10.531 1 85.31 102 ASP A CA 1
ATOM 799 C C . ASP A 1 102 ? 14.328 -14.828 -11.836 1 85.31 102 ASP A C 1
ATOM 801 O O . ASP A 1 102 ? 14.266 -16.047 -11.953 1 85.31 102 ASP A O 1
ATOM 805 N N . LEU A 1 103 ? 14.68 -14.07 -12.797 1 78.25 103 LEU A N 1
ATOM 806 C CA . LEU A 1 103 ? 15.242 -14.664 -14 1 78.25 103 LEU A CA 1
ATOM 807 C C . LEU A 1 103 ? 16.562 -15.352 -13.703 1 78.25 103 LEU A C 1
ATOM 809 O O . LEU A 1 103 ? 16.875 -16.391 -14.281 1 78.25 103 LEU A O 1
ATOM 813 N N . HIS A 1 104 ? 17.172 -14.828 -12.75 1 73 104 HIS A N 1
ATOM 814 C CA . HIS A 1 104 ? 18.438 -15.43 -12.352 1 73 104 HIS A CA 1
ATOM 815 C C . HIS A 1 104 ? 18.219 -16.625 -11.422 1 73 104 HIS A C 1
ATOM 817 O O . HIS A 1 104 ? 18.984 -17.578 -11.445 1 73 104 HIS A O 1
ATOM 823 N N . ARG A 1 105 ? 17.219 -16.422 -10.609 1 69.19 105 ARG A N 1
ATOM 824 C CA . ARG A 1 105 ? 16.922 -17.484 -9.656 1 69.19 105 ARG A CA 1
ATOM 825 C C . ARG A 1 105 ? 16.438 -18.75 -10.383 1 69.19 105 ARG A C 1
ATOM 827 O O . ARG A 1 105 ? 16.75 -19.859 -9.969 1 69.19 105 ARG A O 1
ATOM 834 N N . HIS A 1 106 ? 15.555 -18.531 -11.281 1 62.03 106 HIS A N 1
ATOM 835 C CA . HIS A 1 106 ? 15.078 -19.672 -12.055 1 62.03 106 HIS A CA 1
ATOM 836 C C . HIS A 1 106 ? 16.203 -20.312 -12.852 1 62.03 106 HIS A C 1
ATOM 838 O O . HIS A 1 106 ? 16.234 -21.531 -13.031 1 62.03 106 HIS A O 1
ATOM 844 N N . LYS A 1 107 ? 17.094 -19.516 -13.203 1 58.72 107 LYS A N 1
ATOM 845 C CA . LYS A 1 107 ? 18.219 -20.062 -13.945 1 58.72 107 LYS A CA 1
ATOM 846 C C . LYS A 1 107 ? 19.156 -20.844 -13.031 1 58.72 107 LYS A C 1
ATOM 848 O O . LYS A 1 107 ? 19.75 -21.844 -13.445 1 58.72 107 LYS A O 1
ATOM 853 N N . ASN A 1 108 ? 19.156 -20.344 -11.891 1 58.5 108 ASN A N 1
ATOM 854 C CA . ASN A 1 108 ? 20.156 -20.938 -11.008 1 58.5 108 ASN A CA 1
ATOM 855 C C . ASN A 1 108 ? 19.531 -21.984 -10.078 1 58.5 108 ASN A C 1
ATOM 857 O O . ASN A 1 108 ? 20.219 -22.547 -9.227 1 58.5 108 ASN A O 1
ATOM 861 N N . ASN A 1 109 ? 18.172 -21.859 -9.945 1 53.38 109 ASN A N 1
ATOM 862 C CA . ASN A 1 109 ? 17.562 -22.828 -9.031 1 53.38 109 ASN A CA 1
ATOM 863 C C . ASN A 1 109 ? 17.078 -24.062 -9.773 1 53.38 109 ASN A C 1
ATOM 865 O O . ASN A 1 109 ? 16.047 -24.016 -10.438 1 53.38 109 ASN A O 1
ATOM 869 N N . PRO A 1 110 ? 17.938 -25.031 -9.797 1 53.75 110 PRO A N 1
ATOM 870 C CA . PRO A 1 110 ? 17.578 -26.297 -10.445 1 53.75 110 PRO A CA 1
ATOM 871 C C . PRO A 1 110 ? 16.234 -26.859 -9.961 1 53.75 110 PRO A C 1
ATOM 873 O O . PRO A 1 110 ? 15.664 -27.75 -10.594 1 53.75 110 PRO A O 1
ATOM 876 N N . LYS A 1 111 ? 15.984 -26.516 -8.781 1 47.75 111 LYS A N 1
ATOM 877 C CA . LYS A 1 111 ? 14.82 -27.172 -8.195 1 47.75 111 LYS A CA 1
ATOM 878 C C . LYS A 1 111 ? 13.523 -26.516 -8.656 1 47.75 111 LYS A C 1
ATOM 880 O O . LYS A 1 111 ? 12.438 -26.938 -8.258 1 47.75 111 LYS A O 1
ATOM 885 N N . LEU A 1 112 ? 13.562 -25.453 -9.242 1 45.31 112 LEU A N 1
ATOM 886 C CA . LEU A 1 112 ? 12.336 -24.906 -9.805 1 45.31 112 LEU A CA 1
ATOM 887 C C . LEU A 1 112 ? 12.086 -25.438 -11.211 1 45.31 112 LEU A C 1
ATOM 889 O O . LEU A 1 112 ? 13.031 -25.641 -11.977 1 45.31 112 LEU A O 1
ATOM 893 N N . MET B 1 1 ? 10.797 6.809 -23.453 1 35.31 1 MET B N 1
ATOM 894 C CA . MET B 1 1 ? 9.539 6.137 -23.766 1 35.31 1 MET B CA 1
ATOM 895 C C . MET B 1 1 ? 8.391 6.734 -22.953 1 35.31 1 MET B C 1
ATOM 897 O O . MET B 1 1 ? 8.531 6.98 -21.766 1 35.31 1 MET B O 1
ATOM 901 N N . GLU B 1 2 ? 7.562 7.508 -23.422 1 41.66 2 GLU B N 1
ATOM 902 C CA . GLU B 1 2 ? 6.418 8.188 -22.828 1 41.66 2 GLU B CA 1
ATOM 903 C C . GLU B 1 2 ? 5.68 7.27 -21.859 1 41.66 2 GLU B C 1
ATOM 905 O O . GLU B 1 2 ? 5.188 6.207 -22.25 1 41.66 2 GLU B O 1
ATOM 910 N N . LYS B 1 3 ? 6.188 7.078 -20.672 1 58.09 3 LYS B N 1
ATOM 911 C CA . LYS B 1 3 ? 5.652 6.07 -19.766 1 58.09 3 LYS B CA 1
ATOM 912 C C . LYS B 1 3 ? 4.129 6.148 -19.688 1 58.09 3 LYS B C 1
ATOM 914 O O . LYS B 1 3 ? 3.57 7.195 -19.344 1 58.09 3 LYS B O 1
ATOM 919 N N . ASN B 1 4 ? 3.465 5.316 -20.609 1 82.81 4 ASN B N 1
ATOM 920 C CA . ASN B 1 4 ? 2.008 5.25 -20.609 1 82.81 4 ASN B CA 1
ATOM 921 C C . ASN B 1 4 ? 1.452 5.082 -19.188 1 82.81 4 ASN B C 1
ATOM 923 O O . ASN B 1 4 ? 1.948 4.258 -18.422 1 82.81 4 ASN B O 1
ATOM 927 N N . GLU B 1 5 ? 0.672 6.008 -18.828 1 92.75 5 GLU B N 1
ATOM 928 C CA . GLU B 1 5 ? 0.016 5.965 -17.531 1 92.75 5 GLU B CA 1
ATOM 929 C C . GLU B 1 5 ? -0.716 4.645 -17.328 1 92.75 5 GLU B C 1
ATOM 931 O O . GLU B 1 5 ? -1.424 4.176 -18.219 1 92.75 5 GLU B O 1
ATOM 936 N N . ILE B 1 6 ? -0.383 3.996 -16.281 1 96.5 6 ILE B N 1
ATOM 937 C CA . ILE B 1 6 ? -1.029 2.715 -16.016 1 96.5 6 ILE B CA 1
ATOM 938 C C . ILE B 1 6 ? -2.18 2.91 -15.031 1 96.5 6 ILE B C 1
ATOM 940 O O . ILE B 1 6 ? -2.074 3.705 -14.094 1 96.5 6 ILE B O 1
ATOM 944 N N . THR B 1 7 ? -3.305 2.266 -15.305 1 98.25 7 THR B N 1
ATOM 945 C CA . THR B 1 7 ? -4.461 2.314 -14.422 1 98.25 7 THR B CA 1
ATOM 946 C C . THR B 1 7 ? -4.297 1.332 -13.266 1 98.25 7 THR B C 1
ATOM 948 O O . THR B 1 7 ? -3.428 0.458 -13.305 1 98.25 7 THR B O 1
ATOM 951 N N . LEU B 1 8 ? -5.145 1.468 -12.273 1 98.62 8 LEU B N 1
ATOM 952 C CA . LEU B 1 8 ? -5.117 0.522 -11.164 1 98.62 8 LEU B CA 1
ATOM 953 C C . LEU B 1 8 ? -5.496 -0.879 -11.633 1 98.62 8 LEU B C 1
ATOM 955 O O . LEU B 1 8 ? -4.938 -1.87 -11.156 1 98.62 8 LEU B O 1
ATOM 959 N N . GLY B 1 9 ? -6.477 -0.91 -12.523 1 98.25 9 GLY B N 1
ATOM 960 C CA . GLY B 1 9 ? -6.809 -2.193 -13.117 1 98.25 9 GLY B CA 1
ATOM 961 C C . GLY B 1 9 ? -5.656 -2.812 -13.883 1 98.25 9 GLY B C 1
ATOM 962 O O . GLY B 1 9 ? -5.406 -4.016 -13.773 1 98.25 9 GLY B O 1
ATOM 963 N N . GLN B 1 10 ? -4.977 -2.059 -14.664 1 98.06 10 GLN B N 1
ATOM 964 C CA . GLN B 1 10 ? -3.811 -2.527 -15.406 1 98.06 10 GLN B CA 1
ATOM 965 C C . GLN B 1 10 ? -2.689 -2.955 -14.469 1 98.06 10 GLN B C 1
ATOM 967 O O . GLN B 1 10 ? -1.983 -3.93 -14.734 1 98.06 10 GLN B O 1
ATOM 972 N N . LEU B 1 11 ? -2.512 -2.184 -13.422 1 98.38 11 LEU B N 1
ATOM 973 C CA . LEU B 1 11 ? -1.54 -2.586 -12.414 1 98.38 11 LEU B CA 1
ATOM 974 C C . LEU B 1 11 ? -1.838 -3.992 -11.898 1 98.38 11 LEU B C 1
ATOM 976 O O . LEU B 1 11 ? -0.942 -4.836 -11.836 1 98.38 11 LEU B O 1
ATOM 980 N N . GLN B 1 12 ? -3.08 -4.281 -11.523 1 98.69 12 GLN B N 1
ATOM 981 C CA . GLN B 1 12 ? -3.461 -5.586 -11 1 98.69 12 GLN B CA 1
ATOM 982 C C . GLN B 1 12 ? -3.26 -6.68 -12.047 1 98.69 12 GLN B C 1
ATOM 984 O O . GLN B 1 12 ? -2.811 -7.781 -11.719 1 98.69 12 GLN B O 1
ATOM 989 N N . ASN B 1 13 ? -3.535 -6.328 -13.242 1 98.25 13 ASN B N 1
ATOM 990 C CA . ASN B 1 13 ? -3.311 -7.289 -14.32 1 98.25 13 ASN B CA 1
ATOM 991 C C . ASN B 1 13 ? -1.824 -7.562 -14.523 1 98.25 13 ASN B C 1
ATOM 993 O O . ASN B 1 13 ? -1.422 -8.711 -14.719 1 98.25 13 ASN B O 1
ATOM 997 N N . GLU B 1 14 ? -1.053 -6.516 -14.539 1 97.12 14 GLU B N 1
ATOM 998 C CA . GLU B 1 14 ? 0.387 -6.652 -14.734 1 97.12 14 GLU B CA 1
ATOM 999 C C . GLU B 1 14 ? 1.017 -7.504 -13.633 1 97.12 14 GLU B C 1
ATOM 1001 O O . GLU B 1 14 ? 1.851 -8.367 -13.914 1 97.12 14 GLU B O 1
ATOM 1006 N N . VAL B 1 15 ? 0.638 -7.258 -12.438 1 98.06 15 VAL B N 1
ATOM 1007 C CA . VAL B 1 15 ? 1.167 -8.016 -11.312 1 98.06 15 VAL B CA 1
ATOM 1008 C C . VAL B 1 15 ? 0.725 -9.477 -11.422 1 98.06 15 VAL B C 1
ATOM 1010 O O . VAL B 1 15 ? 1.525 -10.391 -11.211 1 98.06 15 VAL B O 1
ATOM 1013 N N . ASN B 1 16 ? -0.526 -9.672 -11.773 1 98.19 16 ASN B N 1
ATOM 1014 C CA . ASN B 1 16 ? -1.016 -11.039 -11.953 1 98.19 16 ASN B CA 1
ATOM 1015 C C . ASN B 1 16 ? -0.245 -11.773 -13.047 1 98.19 16 ASN B C 1
ATOM 1017 O O . ASN B 1 16 ? 0.147 -12.922 -12.867 1 98.19 16 ASN B O 1
ATOM 1021 N N . ASP B 1 17 ? -0.074 -11.109 -14.109 1 96.81 17 ASP B N 1
ATOM 1022 C CA . ASP B 1 17 ? 0.659 -11.695 -15.227 1 96.81 17 ASP B CA 1
ATOM 1023 C C . ASP B 1 17 ? 2.094 -12.031 -14.82 1 96.81 17 ASP B C 1
ATOM 1025 O O . ASP B 1 17 ? 2.613 -13.086 -15.188 1 96.81 17 ASP B O 1
ATOM 1029 N N . TRP B 1 18 ? 2.705 -11.125 -14.164 1 96.56 18 TRP B N 1
ATOM 1030 C CA . TRP B 1 18 ? 4.074 -11.352 -13.719 1 96.56 18 TRP B CA 1
ATOM 1031 C C . TRP B 1 18 ? 4.156 -12.578 -12.82 1 96.56 18 TRP B C 1
ATOM 1033 O O . TRP B 1 18 ? 5.051 -13.414 -12.977 1 96.56 18 TRP B O 1
ATOM 1043 N N . ILE B 1 19 ? 3.217 -12.688 -11.852 1 96 19 ILE B N 1
ATOM 1044 C CA . ILE B 1 19 ? 3.215 -13.805 -10.922 1 96 19 ILE B CA 1
ATOM 1045 C C . ILE B 1 19 ? 3.033 -15.117 -11.688 1 96 19 ILE B C 1
ATOM 1047 O O . ILE B 1 19 ? 3.691 -16.109 -11.391 1 96 19 ILE B O 1
ATOM 1051 N N . GLN B 1 20 ? 2.191 -15.117 -12.68 1 94 20 GLN B N 1
ATOM 1052 C CA . GLN B 1 20 ? 1.84 -16.328 -13.422 1 94 20 GLN B CA 1
ATOM 1053 C C . GLN B 1 20 ? 2.969 -16.734 -14.359 1 94 20 GLN B C 1
ATOM 1055 O O . GLN B 1 20 ? 3.098 -17.922 -14.703 1 94 20 GLN B O 1
ATOM 1060 N N . THR B 1 21 ? 3.805 -15.812 -14.742 1 92.38 21 THR B N 1
ATOM 1061 C CA . THR B 1 21 ? 4.789 -16.109 -15.781 1 92.38 21 THR B CA 1
ATOM 1062 C C . THR B 1 21 ? 6.191 -16.188 -15.18 1 92.38 21 THR B C 1
ATOM 1064 O O . THR B 1 21 ? 6.984 -17.062 -15.57 1 92.38 21 THR B O 1
ATOM 1067 N N . ILE B 1 22 ? 6.414 -15.258 -14.219 1 89.75 22 ILE B N 1
ATOM 1068 C CA . ILE B 1 22 ? 7.777 -15.156 -13.703 1 89.75 22 ILE B CA 1
ATOM 1069 C C . ILE B 1 22 ? 7.801 -15.555 -12.227 1 89.75 22 ILE B C 1
ATOM 1071 O O . ILE B 1 22 ? 8.742 -16.203 -11.766 1 89.75 22 ILE B O 1
ATOM 1075 N N . GLY B 1 23 ? 6.77 -15.203 -11.305 1 85.5 23 GLY B N 1
ATOM 1076 C CA . GLY B 1 23 ? 6.719 -15.32 -9.859 1 85.5 23 GLY B CA 1
ATOM 1077 C C . GLY B 1 23 ? 6.43 -16.734 -9.383 1 85.5 23 GLY B C 1
ATOM 1078 O O . GLY B 1 23 ? 6.258 -16.969 -8.188 1 85.5 23 GLY B O 1
ATOM 1079 N N . VAL B 1 24 ? 6.238 -17.719 -10.172 1 85.38 24 VAL B N 1
ATOM 1080 C CA . VAL B 1 24 ? 5.922 -19.125 -9.922 1 85.38 24 VAL B CA 1
ATOM 1081 C C . VAL B 1 24 ? 4.461 -19.25 -9.492 1 85.38 24 VAL B C 1
ATOM 1083 O O . VAL B 1 24 ? 3.635 -19.781 -10.234 1 85.38 24 VAL B O 1
ATOM 1086 N N . ARG B 1 25 ? 4.188 -18.672 -8.203 1 92.38 25 ARG B N 1
ATOM 1087 C CA . ARG B 1 25 ? 2.82 -18.672 -7.695 1 92.38 25 ARG B CA 1
ATOM 1088 C C . ARG B 1 25 ? 2.629 -17.609 -6.625 1 92.38 25 ARG B C 1
ATOM 1090 O O . ARG B 1 25 ? 3.604 -17.109 -6.051 1 92.38 25 ARG B O 1
ATOM 1097 N N . TYR B 1 26 ? 1.383 -17.344 -6.492 1 96.31 26 TYR B N 1
ATOM 1098 C CA . TYR B 1 26 ? 1.09 -16.562 -5.297 1 96.31 26 TYR B CA 1
ATOM 1099 C C . TYR B 1 26 ? 1.445 -17.344 -4.035 1 96.31 26 TYR B C 1
ATOM 1101 O O . TYR B 1 26 ? 1.133 -18.531 -3.92 1 96.31 26 TYR B O 1
ATOM 1109 N N . PHE B 1 27 ? 2.074 -16.609 -3.125 1 96.56 27 PHE B N 1
ATOM 1110 C CA . PHE B 1 27 ? 2.107 -17.141 -1.769 1 96.56 27 PHE B CA 1
ATOM 1111 C C . PHE B 1 27 ? 0.729 -17.062 -1.123 1 96.56 27 PHE B C 1
ATOM 1113 O O . PHE B 1 27 ? -0.174 -16.406 -1.648 1 96.56 27 PHE B O 1
ATOM 1120 N N . SER B 1 28 ? 0.595 -17.844 -0.059 1 97.88 28 SER B N 1
ATOM 1121 C CA . SER B 1 28 ? -0.684 -17.781 0.642 1 97.88 28 SER B CA 1
ATOM 1122 C C . SER B 1 28 ? -0.99 -16.359 1.106 1 97.88 28 SER B C 1
ATOM 1124 O O . SER B 1 28 ? -0.083 -15.531 1.237 1 97.88 28 SER B O 1
ATOM 1126 N N . GLU B 1 29 ? -2.234 -16.094 1.333 1 98.44 29 GLU B N 1
ATOM 1127 C CA . GLU B 1 29 ? -2.662 -14.781 1.781 1 98.44 29 GLU B CA 1
ATOM 1128 C C . GLU B 1 29 ? -1.944 -14.375 3.064 1 98.44 29 GLU B C 1
ATOM 1130 O O . GLU B 1 29 ? -1.506 -13.227 3.201 1 98.44 29 GLU B O 1
ATOM 1135 N N . LEU B 1 30 ? -1.763 -15.336 4.012 1 98.62 30 LEU B N 1
ATOM 1136 C CA . LEU B 1 30 ? -1.099 -15.008 5.27 1 98.62 30 LEU B CA 1
ATOM 1137 C C . LEU B 1 30 ? 0.397 -14.797 5.055 1 98.62 30 LEU B C 1
ATOM 1139 O O . LEU B 1 30 ? 1.016 -13.977 5.73 1 98.62 30 LEU B O 1
ATOM 1143 N N . THR B 1 31 ? 0.999 -15.531 4.133 1 98.69 31 THR B N 1
ATOM 1144 C CA . THR B 1 31 ? 2.398 -15.289 3.797 1 98.69 31 THR B CA 1
ATOM 1145 C C . THR B 1 31 ? 2.578 -13.906 3.176 1 98.69 31 THR B C 1
ATOM 1147 O O . THR B 1 31 ? 3.473 -13.156 3.57 1 98.69 31 THR B O 1
ATOM 1150 N N . ASN B 1 32 ? 1.728 -13.531 2.256 1 98.69 32 ASN B N 1
ATOM 1151 C CA . ASN B 1 32 ? 1.827 -12.211 1.64 1 98.69 32 ASN B CA 1
ATOM 1152 C C . ASN B 1 32 ? 1.549 -11.102 2.648 1 98.69 32 ASN B C 1
ATOM 1154 O O . ASN B 1 32 ? 2.135 -10.023 2.564 1 98.69 32 ASN B O 1
ATOM 1158 N N . LEU B 1 33 ? 0.674 -11.375 3.646 1 98.88 33 LEU B N 1
ATOM 1159 C CA . LEU B 1 33 ? 0.488 -10.414 4.727 1 98.88 33 LEU B CA 1
ATOM 1160 C C . LEU B 1 33 ? 1.785 -10.211 5.504 1 98.88 33 LEU B C 1
ATOM 1162 O O . LEU B 1 33 ? 2.146 -9.078 5.832 1 98.88 33 LEU B O 1
ATOM 1166 N N . ALA B 1 34 ? 2.48 -11.297 5.793 1 98.81 34 ALA B N 1
ATOM 1167 C CA . ALA B 1 34 ? 3.758 -11.203 6.492 1 98.81 34 ALA B CA 1
ATOM 1168 C C . ALA B 1 34 ? 4.773 -10.406 5.676 1 98.81 34 ALA B C 1
ATOM 1170 O O . ALA B 1 34 ? 5.52 -9.594 6.227 1 98.81 34 ALA B O 1
ATOM 1171 N N . ILE B 1 35 ? 4.754 -10.617 4.391 1 98.81 35 ILE B N 1
ATOM 1172 C CA . ILE B 1 35 ? 5.652 -9.883 3.502 1 98.81 35 ILE B CA 1
ATOM 1173 C C . ILE B 1 35 ? 5.273 -8.398 3.494 1 98.81 35 ILE B C 1
ATOM 1175 O O . ILE B 1 35 ? 6.145 -7.531 3.539 1 98.81 35 ILE B O 1
ATOM 1179 N N . LEU B 1 36 ? 3.98 -8.102 3.408 1 98.88 36 LEU B N 1
ATOM 1180 C CA . LEU B 1 36 ? 3.531 -6.715 3.484 1 98.88 36 LEU B CA 1
ATOM 1181 C C . LEU B 1 36 ? 4.051 -6.043 4.754 1 98.88 36 LEU B C 1
ATOM 1183 O O . LEU B 1 36 ? 4.562 -4.922 4.703 1 98.88 36 LEU B O 1
ATOM 1187 N N . MET B 1 37 ? 3.969 -6.75 5.883 1 98.81 37 MET B N 1
ATOM 1188 C CA . MET B 1 37 ? 4.461 -6.223 7.152 1 98.81 37 MET B CA 1
ATOM 1189 C C . MET B 1 37 ? 5.969 -6.004 7.102 1 98.81 37 MET B C 1
ATOM 1191 O O . MET B 1 37 ? 6.48 -5.027 7.652 1 98.81 37 MET B O 1
ATOM 1195 N N . GLU B 1 38 ? 6.648 -6.898 6.457 1 98.88 38 GLU B N 1
ATOM 1196 C CA . GLU B 1 38 ? 8.086 -6.746 6.273 1 98.88 38 GLU B CA 1
ATOM 1197 C C . GLU B 1 38 ? 8.414 -5.477 5.492 1 98.88 38 GLU B C 1
ATOM 1199 O O . GLU B 1 38 ? 9.266 -4.688 5.906 1 98.88 38 GLU B O 1
ATOM 1204 N N . GLU B 1 39 ? 7.734 -5.277 4.363 1 98.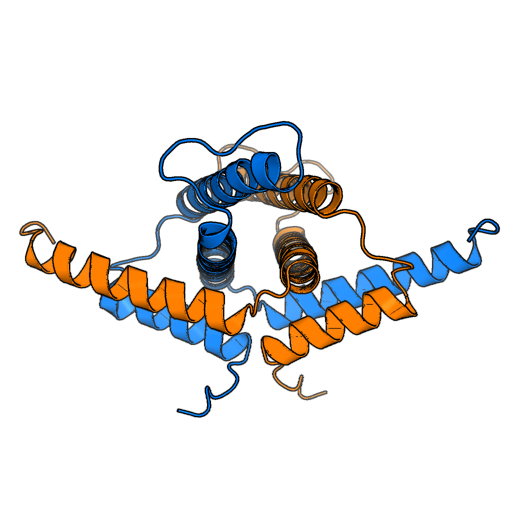81 39 GLU B N 1
ATOM 1205 C CA . GLU B 1 39 ? 7.988 -4.105 3.529 1 98.81 39 GLU B CA 1
ATOM 1206 C C . GLU B 1 39 ? 7.664 -2.816 4.277 1 98.81 39 GLU B C 1
ATOM 1208 O O . GLU B 1 39 ? 8.367 -1.813 4.133 1 98.81 39 GLU B O 1
ATOM 1213 N N . VAL B 1 40 ? 6.578 -2.814 5.047 1 98.88 40 VAL B N 1
ATOM 1214 C CA . VAL B 1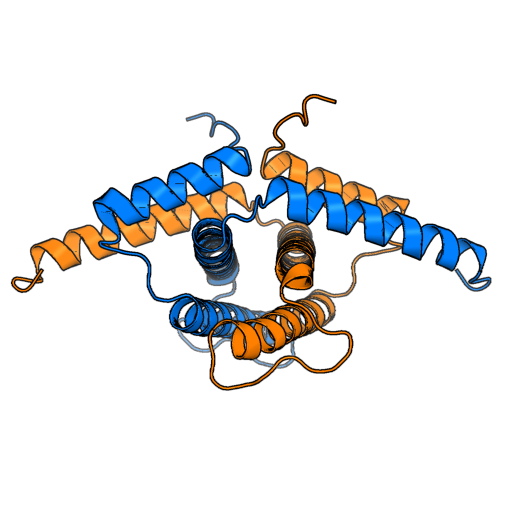 40 ? 6.227 -1.644 5.84 1 98.88 40 VAL B CA 1
ATOM 1215 C C . VAL B 1 40 ? 7.293 -1.4 6.906 1 98.88 40 VAL B C 1
ATOM 1217 O O . VAL B 1 40 ? 7.629 -0.253 7.207 1 98.88 40 VAL B O 1
ATOM 1220 N N . GLY B 1 41 ? 7.797 -2.469 7.484 1 98.69 41 GLY B N 1
ATOM 1221 C CA . GLY B 1 41 ? 8.922 -2.346 8.406 1 98.69 41 GLY B CA 1
ATOM 1222 C C . GLY B 1 41 ? 10.148 -1.732 7.762 1 98.69 41 GLY B C 1
ATOM 1223 O O . GLY B 1 41 ? 10.82 -0.898 8.375 1 98.69 41 GLY B O 1
ATOM 1224 N N . GLU B 1 42 ? 10.477 -2.176 6.559 1 98.56 42 GLU B N 1
ATOM 1225 C CA . GLU B 1 42 ? 11.617 -1.618 5.836 1 98.56 42 GLU B CA 1
ATOM 1226 C C . GLU B 1 42 ? 11.414 -0.134 5.543 1 98.56 42 GLU B C 1
ATOM 1228 O O . GLU B 1 42 ? 12.336 0.668 5.699 1 98.56 42 GLU B O 1
ATOM 1233 N N . LEU B 1 43 ? 10.258 0.227 5.125 1 98.69 43 LEU B N 1
ATOM 1234 C CA . LEU B 1 43 ? 9.961 1.645 4.953 1 98.69 43 LEU B CA 1
ATOM 1235 C C . LEU B 1 43 ? 10.117 2.398 6.266 1 98.69 43 LEU B C 1
ATOM 1237 O O . LEU B 1 43 ? 10.727 3.473 6.301 1 98.69 43 LEU B O 1
ATOM 1241 N N . SER B 1 44 ? 9.562 1.849 7.344 1 98.56 44 SER B N 1
ATOM 1242 C CA . SER B 1 44 ? 9.609 2.473 8.664 1 98.56 44 SER B CA 1
ATOM 1243 C C . SER B 1 44 ? 11.047 2.732 9.094 1 98.56 44 SER B C 1
ATOM 1245 O O . SER B 1 44 ? 11.352 3.789 9.648 1 98.56 44 SER B O 1
ATOM 1247 N N . ARG B 1 45 ? 11.883 1.789 8.836 1 97.94 45 ARG B N 1
ATOM 1248 C CA . ARG B 1 45 ? 13.297 1.93 9.18 1 97.94 45 ARG B CA 1
ATOM 1249 C C . ARG B 1 45 ? 13.906 3.152 8.5 1 97.94 45 ARG B C 1
ATOM 1251 O O . ARG B 1 45 ? 14.555 3.973 9.148 1 97.94 45 ARG B O 1
ATOM 1258 N N . LEU B 1 46 ? 13.664 3.352 7.254 1 98.06 46 LEU B N 1
ATOM 1259 C CA . LEU B 1 46 ? 14.227 4.453 6.484 1 98.06 46 LEU B CA 1
ATOM 1260 C C . LEU B 1 46 ? 13.602 5.781 6.898 1 98.06 46 LEU B C 1
ATOM 1262 O O . LEU B 1 46 ? 14.297 6.797 6.996 1 98.06 46 LEU B O 1
ATOM 1266 N N . MET B 1 47 ? 12.336 5.746 7.188 1 98.19 47 MET B N 1
ATOM 1267 C CA . MET B 1 47 ? 11.625 6.973 7.547 1 98.19 47 MET B CA 1
ATOM 1268 C C . MET B 1 47 ? 12.031 7.445 8.938 1 98.19 47 MET B C 1
ATOM 1270 O O . MET B 1 47 ? 12.094 8.648 9.195 1 98.19 47 MET B O 1
ATOM 1274 N N . ALA B 1 48 ? 12.312 6.504 9.844 1 97.38 48 ALA B N 1
ATOM 1275 C CA . ALA B 1 48 ? 12.789 6.859 11.18 1 97.38 48 ALA B CA 1
ATOM 1276 C C . ALA B 1 48 ? 14.125 7.602 11.102 1 97.38 48 ALA B C 1
ATOM 1278 O O . ALA B 1 48 ? 14.422 8.438 11.961 1 97.38 48 ALA B O 1
ATOM 1279 N N . ARG B 1 49 ? 14.836 7.344 10.062 1 97.31 49 ARG B N 1
ATOM 1280 C CA . ARG B 1 49 ? 16.125 8.008 9.859 1 97.31 49 ARG B CA 1
ATOM 1281 C C . ARG B 1 49 ? 15.938 9.344 9.156 1 97.31 49 ARG B C 1
ATOM 1283 O O . ARG B 1 49 ? 16.531 10.352 9.562 1 97.31 49 ARG B O 1
ATOM 1290 N N . LYS B 1 50 ? 15.12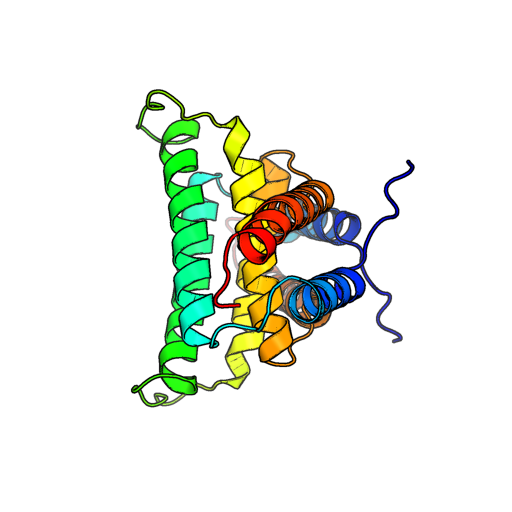5 9.352 8.18 1 97.25 50 LYS B N 1
ATOM 1291 C CA . LYS B 1 50 ? 14.961 10.555 7.367 1 97.25 50 LYS B CA 1
ATOM 1292 C C . LYS B 1 50 ? 14.195 11.633 8.125 1 97.25 50 LYS B C 1
ATOM 1294 O O . LYS B 1 50 ? 14.523 12.812 8.031 1 97.25 50 LYS B O 1
ATOM 1299 N N . TYR B 1 51 ? 13.227 11.219 8.852 1 97.5 51 TYR B N 1
ATOM 1300 C CA . TYR B 1 51 ? 12.305 12.18 9.438 1 97.5 51 TYR B CA 1
ATOM 1301 C C . TYR B 1 51 ? 12.328 12.094 10.961 1 97.5 51 TYR B C 1
ATOM 1303 O O . TYR B 1 51 ? 11.727 12.93 11.648 1 97.5 51 TYR B O 1
ATOM 1311 N N . GLY B 1 52 ? 12.922 11.039 11.445 1 96.88 52 GLY B N 1
ATOM 1312 C CA . GLY B 1 52 ? 12.945 10.836 12.883 1 96.88 52 GLY B CA 1
ATOM 1313 C C . GLY B 1 52 ? 14.281 11.188 13.508 1 96.88 52 GLY B C 1
ATOM 1314 O O . GLY B 1 52 ? 14.992 12.07 13.023 1 96.88 52 GLY B O 1
ATOM 1315 N N . ASP B 1 53 ? 14.586 10.594 14.656 1 96.5 53 ASP B N 1
ATOM 1316 C CA . ASP B 1 53 ? 15.727 10.969 15.484 1 96.5 53 ASP B CA 1
ATOM 1317 C C . ASP B 1 53 ? 16.922 10.047 15.234 1 96.5 53 ASP B C 1
ATOM 1319 O O . ASP B 1 53 ? 17.984 10.227 15.828 1 96.5 53 ASP B O 1
ATOM 1323 N N . GLN B 1 54 ? 16.812 9.102 14.305 1 94 54 GLN B N 1
ATOM 1324 C CA . GLN B 1 54 ? 17.875 8.148 14.031 1 94 54 GLN B CA 1
ATOM 1325 C C . GLN B 1 54 ? 18.719 8.578 12.828 1 94 54 GLN B C 1
ATOM 1327 O O . GLN B 1 54 ? 18.203 9.227 11.914 1 94 54 GLN B O 1
ATOM 1332 N N . SER B 1 55 ? 19.953 8.164 12.852 1 92.38 55 SER B N 1
ATOM 1333 C CA . SER B 1 55 ? 20.828 8.461 11.727 1 92.38 55 SER B CA 1
ATOM 1334 C C . SER B 1 55 ? 20.938 7.273 10.773 1 92.38 55 SER B C 1
ATOM 1336 O O . SER B 1 55 ? 20.766 6.125 11.188 1 92.38 55 SER B O 1
ATOM 1338 N N . PHE B 1 56 ? 21.203 7.664 9.516 1 91.12 56 PHE B N 1
ATOM 1339 C CA . PHE B 1 56 ? 21.406 6.609 8.523 1 91.12 56 PHE B CA 1
ATOM 1340 C C . PHE B 1 56 ? 22.656 5.805 8.844 1 91.12 56 PHE B C 1
ATOM 1342 O O . PHE B 1 56 ? 23.672 6.363 9.266 1 91.12 56 PHE B O 1
ATOM 1349 N N . LYS B 1 57 ? 22.516 4.484 8.711 1 88.88 57 LYS B N 1
ATOM 1350 C CA . LYS B 1 57 ? 23.672 3.611 8.82 1 88.88 57 LYS B CA 1
ATOM 1351 C C . LYS B 1 57 ? 24.453 3.551 7.504 1 88.88 57 LYS B C 1
ATOM 1353 O O . LYS B 1 57 ? 23.953 4.008 6.473 1 88.8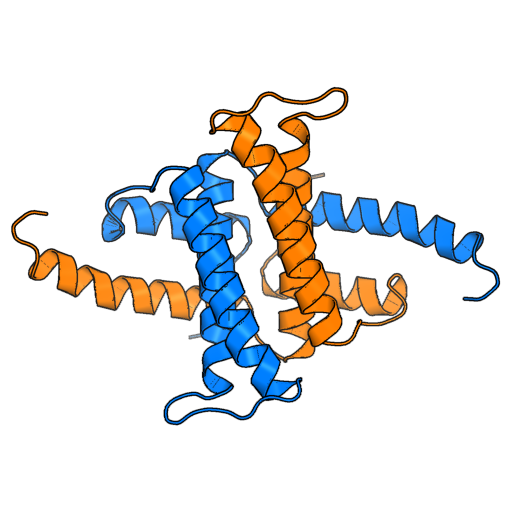8 57 LYS B O 1
ATOM 1358 N N . SER B 1 58 ? 25.562 2.9 7.613 1 89.75 58 SER B N 1
ATOM 1359 C CA . SER B 1 58 ? 26.359 2.736 6.402 1 89.75 58 SER B CA 1
ATOM 1360 C C . SER B 1 58 ? 25.609 1.897 5.363 1 89.75 58 SER B C 1
ATOM 1362 O O . SER B 1 58 ? 25.047 0.854 5.695 1 89.75 58 SER B O 1
ATOM 1364 N N . GLY B 1 59 ? 25.469 2.387 4.156 1 89.44 59 GLY B N 1
ATOM 1365 C CA . GLY B 1 59 ? 24.828 1.646 3.08 1 89.44 59 GLY B CA 1
ATOM 1366 C C . GLY B 1 59 ? 23.359 1.951 2.943 1 89.44 59 GLY B C 1
ATOM 1367 O O . GLY B 1 59 ? 22.703 1.46 2.023 1 89.44 59 GLY B O 1
ATOM 1368 N N . GLU B 1 60 ? 22.891 2.703 3.965 1 88.44 60 GLU B N 1
ATOM 1369 C CA . GLU B 1 60 ? 21.484 3.096 3.916 1 88.44 60 GLU B CA 1
ATOM 1370 C C . GLU B 1 60 ? 21.328 4.531 3.422 1 88.44 60 GLU B C 1
ATOM 1372 O O . GLU B 1 60 ? 22.172 5.379 3.689 1 88.44 60 GLU B O 1
ATOM 1377 N N . SER B 1 61 ? 20.328 4.676 2.621 1 92.69 61 SER B N 1
ATOM 1378 C CA . SER B 1 61 ? 20.047 6.023 2.141 1 92.69 61 SER B CA 1
ATOM 1379 C C . SER B 1 61 ? 18.547 6.242 1.927 1 92.69 61 SER B C 1
ATOM 1381 O O . SER B 1 61 ? 17.828 5.305 1.603 1 92.69 61 SER B O 1
ATOM 1383 N N . ALA B 1 62 ? 18.125 7.441 2.008 1 93.62 62 ALA B N 1
ATOM 1384 C CA . ALA B 1 62 ? 16.734 7.828 1.75 1 93.62 62 ALA B CA 1
ATOM 1385 C C . ALA B 1 62 ? 16.344 7.512 0.311 1 93.62 62 ALA B C 1
ATOM 1387 O O . ALA B 1 62 ? 15.148 7.473 -0.016 1 93.62 62 ALA B O 1
ATOM 1388 N N . ASP B 1 63 ? 17.391 7.219 -0.476 1 94.75 63 ASP B N 1
ATOM 1389 C CA . ASP B 1 63 ? 17.141 6.938 -1.886 1 94.75 63 ASP B CA 1
ATOM 1390 C C . ASP B 1 63 ? 16.453 5.582 -2.062 1 94.75 63 ASP B C 1
ATOM 1392 O O . ASP B 1 63 ? 15.938 5.277 -3.141 1 94.75 63 ASP B O 1
ATOM 1396 N N . GLN B 1 64 ? 16.359 4.828 -0.972 1 96.81 64 GLN B N 1
ATOM 1397 C CA . GLN B 1 64 ? 15.742 3.506 -1.032 1 96.81 64 GLN B CA 1
ATOM 1398 C C . GLN B 1 64 ? 14.258 3.572 -0.698 1 96.81 64 GLN B C 1
ATOM 1400 O O . GLN B 1 64 ? 13.531 2.592 -0.875 1 96.81 64 GLN B O 1
ATOM 1405 N N . ILE B 1 65 ? 13.758 4.707 -0.314 1 98.44 65 ILE B N 1
ATOM 1406 C CA . ILE B 1 65 ? 12.375 4.859 0.137 1 98.44 65 ILE B CA 1
ATOM 1407 C C . ILE B 1 65 ? 11.422 4.551 -1.014 1 98.44 65 ILE B C 1
ATOM 1409 O O . ILE B 1 65 ? 10.469 3.783 -0.85 1 98.44 65 ILE B O 1
ATOM 1413 N N . PRO B 1 66 ? 11.688 5.066 -2.26 1 98.62 66 PRO B N 1
ATOM 1414 C CA . PRO B 1 66 ? 10.781 4.727 -3.359 1 98.62 66 PRO B CA 1
ATOM 1415 C C . PR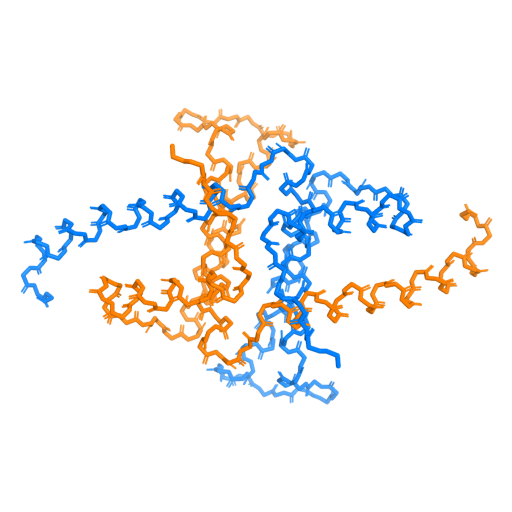O B 1 66 ? 10.688 3.225 -3.607 1 98.62 66 PRO B C 1
ATOM 1417 O O . PRO B 1 66 ? 9.625 2.721 -3.98 1 98.62 66 PRO B O 1
ATOM 1420 N N . ASN B 1 67 ? 11.805 2.539 -3.381 1 98.25 67 ASN B N 1
ATOM 1421 C CA . ASN B 1 67 ? 11.797 1.09 -3.547 1 98.25 67 ASN B CA 1
ATOM 1422 C C . ASN B 1 67 ? 10.836 0.418 -2.564 1 98.25 67 ASN B C 1
ATOM 1424 O O . ASN B 1 67 ? 10.109 -0.504 -2.932 1 98.25 67 ASN B O 1
ATOM 1428 N N . GLU B 1 68 ? 10.852 0.868 -1.3 1 98.81 68 GLU B N 1
ATOM 1429 C CA . GLU B 1 68 ? 9.977 0.279 -0.294 1 98.81 68 GLU B CA 1
ATOM 1430 C C . GLU B 1 68 ? 8.508 0.589 -0.591 1 98.81 68 GLU B C 1
ATOM 1432 O O . GLU B 1 68 ? 7.633 -0.246 -0.357 1 98.81 68 GLU B O 1
ATOM 1437 N N . ILE B 1 69 ? 8.242 1.778 -1.115 1 98.94 69 ILE B N 1
ATOM 1438 C CA . ILE B 1 69 ? 6.891 2.139 -1.527 1 98.94 69 ILE B CA 1
ATOM 1439 C C . ILE B 1 69 ? 6.418 1.197 -2.633 1 98.94 69 ILE B C 1
ATOM 1441 O O . ILE B 1 69 ? 5.297 0.69 -2.588 1 98.94 69 ILE B O 1
ATOM 1445 N N . GLY B 1 70 ? 7.285 0.96 -3.613 1 98.81 70 GLY B N 1
ATOM 1446 C CA . GLY B 1 70 ? 6.973 0.017 -4.676 1 98.81 70 GLY B CA 1
ATOM 1447 C C . GLY B 1 70 ? 6.73 -1.393 -4.168 1 98.81 70 GLY B C 1
ATOM 1448 O O . GLY B 1 70 ? 5.816 -2.076 -4.633 1 98.81 70 GLY B O 1
ATOM 1449 N N . ASP B 1 71 ? 7.559 -1.836 -3.219 1 98.88 71 ASP B N 1
ATOM 1450 C CA . ASP B 1 71 ? 7.414 -3.174 -2.652 1 98.88 71 ASP B CA 1
ATOM 1451 C C . ASP B 1 71 ? 6.082 -3.318 -1.916 1 98.88 71 ASP B C 1
ATOM 1453 O O . ASP B 1 71 ? 5.418 -4.352 -2.021 1 98.88 71 ASP B O 1
ATOM 1457 N N . ILE B 1 72 ? 5.691 -2.285 -1.18 1 98.94 72 ILE B N 1
ATOM 1458 C CA . ILE B 1 72 ? 4.418 -2.303 -0.465 1 98.94 72 ILE B CA 1
ATOM 1459 C C . ILE B 1 72 ? 3.268 -2.375 -1.465 1 98.94 72 ILE B C 1
ATOM 1461 O O . ILE B 1 72 ? 2.357 -3.193 -1.316 1 98.94 72 ILE B O 1
ATOM 1465 N N . LEU B 1 73 ? 3.305 -1.519 -2.467 1 98.94 73 LEU B N 1
ATOM 1466 C CA . LEU B 1 73 ? 2.254 -1.49 -3.477 1 98.94 73 LEU B CA 1
ATOM 1467 C C . LEU B 1 73 ? 2.152 -2.832 -4.195 1 98.94 73 LEU B C 1
ATOM 1469 O O . LEU B 1 73 ? 1.051 -3.307 -4.484 1 98.94 73 LEU B O 1
ATOM 1473 N N . PHE B 1 74 ? 3.264 -3.477 -4.445 1 98.88 74 PHE B N 1
ATOM 1474 C CA . PHE B 1 74 ? 3.297 -4.773 -5.113 1 98.88 74 PHE B CA 1
ATOM 1475 C C . PHE B 1 74 ? 2.592 -5.832 -4.277 1 98.88 74 PHE B C 1
ATOM 1477 O O . PHE B 1 74 ? 1.701 -6.527 -4.77 1 98.88 74 PHE B O 1
ATOM 1484 N N . VAL B 1 75 ? 2.926 -5.945 -3.031 1 98.94 75 VAL B N 1
ATOM 1485 C CA . VAL B 1 75 ? 2.371 -6.992 -2.182 1 98.94 75 VAL B CA 1
ATOM 1486 C C . VAL B 1 75 ? 0.893 -6.719 -1.918 1 98.94 75 VAL B C 1
ATOM 1488 O O . VAL B 1 75 ? 0.08 -7.645 -1.877 1 98.94 75 VAL B O 1
ATOM 1491 N N . LEU B 1 76 ? 0.602 -5.434 -1.732 1 98.94 76 LEU B N 1
ATOM 1492 C CA . LEU B 1 76 ? -0.802 -5.066 -1.573 1 98.94 76 LEU B CA 1
ATOM 1493 C C . LEU B 1 76 ? -1.617 -5.5 -2.787 1 98.94 76 LEU B C 1
ATOM 1495 O O . LEU B 1 76 ? -2.732 -6.008 -2.645 1 98.94 76 LEU B O 1
ATOM 1499 N N . THR B 1 77 ? -1.078 -5.285 -3.973 1 98.94 77 THR B N 1
ATOM 1500 C CA . THR B 1 77 ? -1.73 -5.672 -5.219 1 98.94 77 THR B CA 1
ATOM 1501 C C . THR B 1 77 ? -1.886 -7.188 -5.297 1 98.94 77 THR B C 1
ATOM 1503 O O . THR B 1 77 ? -2.926 -7.688 -5.73 1 98.94 77 THR B O 1
ATOM 1506 N N . CYS B 1 78 ? -0.878 -7.953 -4.883 1 98.75 78 CYS B N 1
ATOM 1507 C CA . CYS B 1 78 ? -0.982 -9.406 -4.824 1 98.75 78 CYS B CA 1
ATOM 1508 C C . CYS B 1 78 ? -2.156 -9.836 -3.953 1 98.75 78 CYS B C 1
ATOM 1510 O O . CYS B 1 78 ? -2.967 -10.672 -4.363 1 98.75 78 CYS B O 1
ATOM 1512 N N . LEU B 1 79 ? -2.248 -9.219 -2.779 1 98.88 79 LEU B N 1
ATOM 1513 C CA . LEU B 1 79 ? -3.316 -9.555 -1.844 1 98.88 79 LEU B CA 1
ATOM 1514 C C . LEU B 1 79 ? -4.68 -9.219 -2.438 1 98.88 79 LEU B C 1
ATOM 1516 O O . LEU B 1 79 ? -5.609 -10.031 -2.359 1 98.88 79 LEU B O 1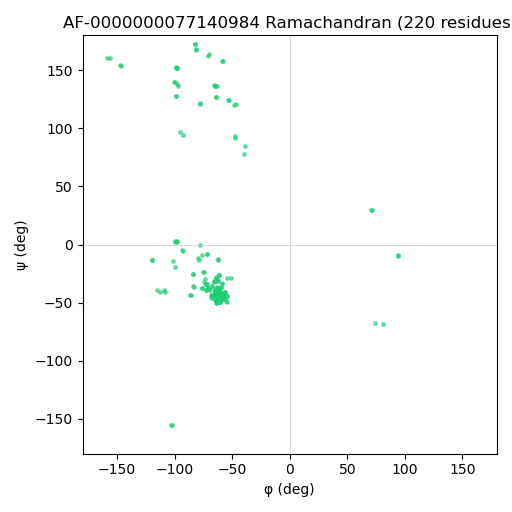
ATOM 1520 N N . ALA B 1 80 ? -4.793 -8.055 -3.004 1 98.88 80 ALA B N 1
ATOM 1521 C CA . ALA B 1 80 ? -6.051 -7.656 -3.633 1 98.88 80 ALA B CA 1
ATOM 1522 C C . ALA B 1 80 ? -6.453 -8.648 -4.723 1 98.88 80 ALA B C 1
ATOM 1524 O O . ALA B 1 80 ? -7.613 -9.062 -4.789 1 98.88 80 ALA B O 1
ATOM 1525 N N . ASN B 1 81 ? -5.5 -9.023 -5.559 1 98.75 81 ASN B N 1
ATOM 1526 C CA . ASN B 1 81 ? -5.754 -9.969 -6.641 1 98.75 81 ASN B CA 1
ATOM 1527 C C . ASN B 1 81 ? -6.23 -11.32 -6.105 1 98.75 81 ASN B C 1
ATOM 1529 O O . ASN B 1 81 ? -7.227 -11.859 -6.582 1 98.75 81 ASN B O 1
ATOM 1533 N N . GLN B 1 82 ? -5.562 -11.773 -5.086 1 97.69 82 GLN B N 1
ATOM 1534 C CA . GLN B 1 82 ? -5.879 -13.086 -4.535 1 97.69 82 GLN B CA 1
ATOM 1535 C C . GLN B 1 82 ? -7.285 -13.109 -3.947 1 97.69 82 GLN B C 1
ATOM 1537 O O . GLN B 1 82 ? -7.965 -14.133 -3.982 1 97.69 82 GLN B O 1
ATOM 1542 N N . MET B 1 83 ? -7.691 -11.969 -3.447 1 98.12 83 MET B N 1
ATOM 1543 C CA . MET B 1 83 ? -8.961 -11.922 -2.729 1 98.12 83 MET B CA 1
ATOM 1544 C C . MET B 1 83 ? -10.07 -11.375 -3.621 1 98.12 83 MET B C 1
ATOM 1546 O O . MET B 1 83 ? -11.188 -11.148 -3.156 1 98.12 83 MET B O 1
ATOM 1550 N N . GLY B 1 84 ? -9.719 -11.094 -4.891 1 98.25 84 GLY B N 1
ATOM 1551 C CA . GLY B 1 84 ? -10.703 -10.602 -5.84 1 98.25 84 GLY B CA 1
ATOM 1552 C C . GLY B 1 84 ? -11.148 -9.18 -5.551 1 98.25 84 GLY B C 1
ATOM 1553 O O . GLY B 1 84 ? -12.297 -8.82 -5.824 1 98.25 84 GLY B O 1
ATOM 1554 N N . ILE B 1 85 ? -10.305 -8.43 -4.992 1 98.69 85 ILE B N 1
ATOM 1555 C CA . ILE B 1 85 ? -10.625 -7.059 -4.602 1 98.69 85 ILE B CA 1
ATOM 1556 C C . ILE B 1 85 ? -10.102 -6.086 -5.656 1 98.69 85 ILE B C 1
ATOM 1558 O O . ILE B 1 85 ? -8.93 -6.148 -6.039 1 98.69 85 ILE B O 1
ATOM 1562 N N . SER B 1 86 ? -10.938 -5.203 -6.145 1 98.75 86 SER B N 1
ATOM 1563 C CA . SER B 1 86 ? -10.531 -4.117 -7.035 1 98.75 86 SER B CA 1
ATOM 1564 C C . SER B 1 86 ? -9.875 -2.98 -6.262 1 98.75 86 SER B C 1
ATOM 1566 O O . SER B 1 86 ? -10.516 -2.348 -5.418 1 98.75 86 SER B O 1
ATOM 1568 N N . LEU B 1 87 ? -8.672 -2.676 -6.602 1 98.81 87 LEU B N 1
ATOM 1569 C CA . LEU B 1 87 ? -7.988 -1.566 -5.945 1 98.81 87 LEU B CA 1
ATOM 1570 C C . LEU B 1 87 ? -8.711 -0.25 -6.211 1 98.81 87 LEU B C 1
ATOM 1572 O O . LEU B 1 87 ? -8.805 0.604 -5.328 1 98.81 87 LEU B O 1
ATOM 1576 N N . GLN B 1 88 ? -9.195 -0.155 -7.402 1 98.62 88 GLN B N 1
ATOM 1577 C CA . GLN B 1 88 ? -9.914 1.068 -7.75 1 98.62 88 GLN B CA 1
ATOM 1578 C C . GLN B 1 88 ? -11.172 1.229 -6.902 1 98.62 88 GLN B C 1
ATOM 1580 O O . GLN B 1 88 ? -11.414 2.301 -6.34 1 98.62 88 GLN B O 1
ATOM 1585 N N . ASP B 1 89 ? -11.961 0.185 -6.805 1 98.38 89 ASP B N 1
ATOM 1586 C CA . ASP B 1 89 ? -13.172 0.268 -6 1 98.38 89 ASP B CA 1
ATOM 1587 C C . ASP B 1 89 ? -12.844 0.537 -4.531 1 98.38 89 ASP B C 1
ATOM 1589 O O . ASP B 1 89 ? -13.523 1.316 -3.867 1 98.38 89 ASP B O 1
ATOM 1593 N N . ALA B 1 90 ? -11.797 -0.102 -4.051 1 98.56 90 ALA B N 1
ATOM 1594 C CA . ALA B 1 90 ? -11.398 0.05 -2.652 1 98.56 90 ALA B CA 1
ATOM 1595 C C . ALA B 1 90 ? -11.023 1.496 -2.342 1 98.56 90 ALA B C 1
ATOM 1597 O O . ALA B 1 90 ? -11.492 2.066 -1.354 1 98.56 90 ALA B O 1
ATOM 1598 N N . ILE B 1 91 ? -10.242 2.135 -3.227 1 98.56 91 ILE B N 1
ATOM 1599 C CA . ILE B 1 91 ? -9.734 3.475 -2.945 1 98.56 91 ILE B CA 1
ATOM 1600 C C . ILE B 1 91 ? -10.852 4.5 -3.145 1 98.56 91 ILE B C 1
ATOM 1602 O O . ILE B 1 91 ? -10.945 5.477 -2.398 1 98.56 91 ILE B O 1
ATOM 1606 N N . LEU B 1 92 ? -11.68 4.273 -4.145 1 97.25 92 LEU B N 1
ATOM 1607 C CA . LEU B 1 92 ? -12.797 5.195 -4.359 1 97.25 92 LEU B CA 1
ATOM 1608 C C . LEU B 1 92 ? -13.766 5.152 -3.188 1 97.25 92 LEU B C 1
ATOM 1610 O O . LEU B 1 92 ? -14.281 6.188 -2.764 1 97.25 92 LEU B O 1
ATOM 1614 N N . THR B 1 93 ? -14.055 3.99 -2.682 1 97.69 93 THR B N 1
ATOM 1615 C CA . THR B 1 93 ? -14.898 3.848 -1.501 1 97.69 93 THR B CA 1
ATOM 1616 C C . THR B 1 93 ? -14.281 4.562 -0.303 1 97.69 93 THR B C 1
ATOM 1618 O O . THR B 1 93 ? -14.984 5.219 0.465 1 97.69 93 THR B O 1
ATOM 1621 N N . THR B 1 94 ? -12.961 4.457 -0.126 1 97.81 94 THR B N 1
ATOM 1622 C CA . THR B 1 94 ? -12.25 5.102 0.967 1 97.81 94 THR B CA 1
ATOM 1623 C C . THR B 1 94 ? -12.375 6.621 0.875 1 97.81 94 THR B C 1
ATOM 1625 O O . THR B 1 94 ? -12.664 7.285 1.87 1 97.81 94 THR B O 1
ATOM 1628 N N . ILE B 1 95 ? -12.18 7.145 -0.302 1 96.69 95 ILE B N 1
ATOM 1629 C CA . ILE B 1 95 ? -12.258 8.586 -0.496 1 96.69 95 ILE B CA 1
ATOM 1630 C C . ILE B 1 95 ? -13.68 9.07 -0.214 1 96.69 95 ILE B C 1
ATOM 1632 O O . ILE B 1 95 ? -13.867 10.102 0.44 1 96.69 95 ILE B O 1
ATOM 1636 N N . GLN B 1 96 ? -14.617 8.336 -0.672 1 95.75 96 GLN B N 1
ATOM 1637 C CA . GLN B 1 96 ? -16.016 8.688 -0.427 1 95.75 96 GLN B CA 1
ATOM 1638 C C . GLN B 1 96 ? -16.328 8.656 1.064 1 95.75 96 GLN B C 1
ATOM 1640 O O . GLN B 1 96 ? -17 9.555 1.582 1 95.75 96 GLN B O 1
ATOM 1645 N N . LYS B 1 97 ? -15.93 7.633 1.716 1 95.88 97 LYS B N 1
ATOM 1646 C CA . LYS B 1 97 ? -16.156 7.492 3.15 1 95.88 97 LYS B CA 1
ATOM 1647 C C . LYS B 1 97 ? -15.5 8.625 3.93 1 95.88 97 LYS B C 1
ATOM 1649 O O . LYS B 1 97 ? -16.094 9.18 4.855 1 95.88 97 LYS B O 1
ATOM 1654 N N . ASN B 1 98 ? -14.25 8.961 3.576 1 94.81 98 ASN B N 1
ATOM 1655 C CA . ASN B 1 98 ? -13.539 10.062 4.215 1 94.81 98 ASN B CA 1
ATOM 1656 C C . ASN B 1 98 ? -14.25 11.391 4 1 94.81 98 ASN B C 1
ATOM 1658 O O . ASN B 1 98 ? -14.297 12.227 4.906 1 94.81 98 ASN B O 1
ATOM 1662 N N . THR B 1 99 ? -14.766 11.492 2.828 1 93.75 99 THR B N 1
ATOM 1663 C CA . THR B 1 99 ? -15.484 12.719 2.49 1 93.75 99 THR B CA 1
ATOM 1664 C C . THR B 1 99 ? -16.734 12.867 3.354 1 93.75 99 THR B C 1
ATOM 1666 O O . THR B 1 99 ? -16.984 13.938 3.908 1 93.75 99 THR B O 1
ATOM 1669 N N . LYS B 1 100 ? -17.484 11.836 3.475 1 92.12 100 LYS B N 1
ATOM 1670 C CA . LYS B 1 100 ? -18.703 11.859 4.277 1 92.12 100 LYS B CA 1
ATOM 1671 C C . LYS B 1 100 ? -18.391 12.133 5.746 1 92.12 100 LYS B C 1
ATOM 1673 O O . LYS B 1 100 ? -19.109 12.867 6.414 1 92.12 100 LYS B O 1
ATOM 1678 N N . ARG B 1 101 ? -17.344 11.539 6.199 1 89.88 101 ARG B N 1
ATOM 1679 C CA . ARG B 1 101 ? -16.938 11.672 7.594 1 89.88 101 ARG B CA 1
ATOM 1680 C C . ARG B 1 101 ? -16.453 13.086 7.891 1 89.88 101 ARG B C 1
ATOM 1682 O O . ARG B 1 101 ? -16.812 13.672 8.914 1 89.88 101 ARG B O 1
ATOM 1689 N N . ASP B 1 102 ? -15.672 13.688 7.035 1 85.19 102 ASP B N 1
ATOM 1690 C CA . ASP B 1 102 ? -15.031 14.977 7.285 1 85.19 102 ASP B CA 1
ATOM 1691 C C . ASP B 1 102 ? -15.969 16.125 6.957 1 85.19 102 ASP B C 1
ATOM 1693 O O . ASP B 1 102 ? -15.797 17.25 7.461 1 85.19 102 ASP B O 1
ATOM 1697 N N . LEU B 1 103 ? -16.891 15.906 6.102 1 77.75 103 LEU B N 1
ATOM 1698 C CA . LEU B 1 103 ? -17.906 16.922 5.879 1 77.75 103 LEU B CA 1
ATOM 1699 C C . LEU B 1 103 ? -18.75 17.141 7.133 1 77.75 103 LEU B C 1
ATOM 1701 O O . LEU B 1 103 ? -19.156 18.266 7.43 1 77.75 103 LEU B O 1
ATOM 1705 N N . HIS B 1 104 ? -18.812 16.125 7.848 1 72.31 104 HIS B N 1
ATOM 1706 C CA . HIS B 1 104 ? -19.562 16.234 9.094 1 72.31 104 HIS B CA 1
ATOM 1707 C C . HIS B 1 104 ? -18.703 16.812 10.211 1 72.31 104 HIS B C 1
ATOM 1709 O O . HIS B 1 104 ? -19.203 17.516 11.094 1 72.31 104 HIS B O 1
ATOM 1715 N N . ARG B 1 105 ? -17.469 16.422 10.125 1 69.75 105 ARG B N 1
ATOM 1716 C CA . ARG B 1 105 ? -16.562 16.906 11.156 1 69.75 105 ARG B CA 1
ATOM 1717 C C . ARG B 1 105 ? -16.359 18.406 11.039 1 69.75 105 ARG B C 1
ATOM 1719 O O . ARG B 1 105 ? -16.219 19.109 12.055 1 69.75 105 ARG B O 1
ATOM 1726 N N . HIS B 1 106 ? -16.125 18.828 9.844 1 61.5 106 HIS B N 1
ATOM 1727 C CA . HIS B 1 106 ? -15.969 20.266 9.641 1 61.5 106 HIS B CA 1
ATOM 1728 C C . HIS B 1 106 ? -17.25 21 10.016 1 61.5 106 HIS B C 1
ATOM 1730 O O . HIS B 1 106 ? -17.203 22.125 10.523 1 61.5 106 HIS B O 1
ATOM 1736 N N . LYS B 1 107 ? -18.266 20.406 9.844 1 57.22 107 LYS B N 1
ATOM 1737 C CA . LYS B 1 107 ? -19.531 21.047 10.219 1 57.22 107 LYS B CA 1
ATOM 1738 C C . LYS B 1 107 ? -19.703 21.078 11.734 1 57.22 107 LYS B C 1
ATOM 1740 O O . LYS B 1 107 ? -20.266 22.031 12.281 1 57.22 107 LYS B O 1
ATOM 1745 N N . ASN B 1 108 ? -19.125 20.094 12.266 1 58.06 108 ASN B N 1
ATOM 1746 C CA . ASN B 1 108 ? -19.375 20.016 13.703 1 58.06 108 ASN B CA 1
ATOM 1747 C C . ASN B 1 108 ? -18.188 20.547 14.5 1 58.06 108 ASN B C 1
ATOM 1749 O O . ASN B 1 108 ? -18.203 20.5 15.734 1 58.06 108 ASN B O 1
ATOM 1753 N N . ASN B 1 109 ? -17.016 20.703 13.789 1 55.72 109 ASN B N 1
ATOM 1754 C CA . ASN B 1 109 ? -15.875 21.203 14.547 1 55.72 109 ASN B CA 1
ATOM 1755 C C . ASN B 1 109 ? -15.727 22.719 14.406 1 55.72 109 ASN B C 1
ATOM 1757 O O . ASN B 1 109 ? -15.289 23.203 13.367 1 55.72 109 ASN B O 1
ATOM 1761 N N . PRO B 1 110 ? -16.25 23.438 15.391 1 55.09 110 PRO B N 1
ATOM 1762 C CA . PRO B 1 110 ? -16.094 24.906 15.383 1 55.09 110 PRO B CA 1
ATOM 1763 C C . PRO B 1 110 ? -14.641 25.328 15.266 1 55.09 110 PRO B C 1
ATOM 1765 O O . PRO B 1 110 ? -14.359 26.516 15.023 1 55.09 110 PRO B O 1
ATOM 1768 N N . LYS B 1 111 ? -13.875 24.422 15.797 1 47.97 111 LYS B N 1
ATOM 1769 C CA . LYS B 1 111 ? -12.5 24.891 15.906 1 47.97 111 LYS B CA 1
ATOM 1770 C C . LYS B 1 111 ? -11.781 24.797 14.562 1 47.97 111 LYS B C 1
ATOM 1772 O O . LYS B 1 111 ? -10.594 25.125 14.461 1 47.97 111 LYS B O 1
ATOM 1777 N N . LEU B 1 112 ? -12.43 24.062 13.648 1 44.66 112 LEU B N 1
ATOM 1778 C CA . LEU B 1 112 ? -11.828 24.125 12.32 1 44.66 112 LEU B CA 1
ATOM 1779 C C . LEU B 1 112 ? -12.297 25.359 11.555 1 44.66 112 LEU B C 1
ATOM 1781 O O . LEU B 1 112 ? -13.453 25.766 11.68 1 44.66 112 LEU B O 1
#

Solvent-accessible surface area (backbone atoms only — not comparable to full-atom values): 12430 Å² total; per-residue (Å²): 123,82,76,74,81,48,28,45,66,52,48,48,49,51,53,49,49,41,27,66,72,68,56,72,55,82,64,54,69,69,55,43,48,51,48,36,52,48,30,50,47,55,36,47,57,49,46,38,28,74,75,47,93,42,74,72,53,91,95,54,58,76,82,50,46,50,53,29,54,10,47,33,53,49,39,49,41,51,50,27,59,75,70,71,45,55,66,56,60,20,37,53,51,40,54,50,51,51,46,60,54,42,58,48,42,57,69,66,32,81,87,104,124,82,77,72,80,49,28,45,68,52,49,47,48,50,51,50,48,43,28,68,72,68,54,75,55,81,67,54,70,70,55,43,49,54,48,36,53,49,31,50,48,55,36,47,57,48,44,37,28,74,75,46,92,42,74,73,52,92,95,53,58,76,81,50,47,50,54,30,53,10,47,33,54,50,39,50,41,51,51,28,58,75,69,71,46,54,64,54,60,21,37,52,50,41,53,52,53,50,47,59,53,43,57,48,43,57,69,66,30,83,88,102

Organism: Leptospira biflexa serovar Patoc (strain Patoc 1 / ATCC 23582 / Paris) (NCBI:txid456481)

Radius of gyration: 18.15 Å; Cα contacts (8 Å, |Δi|>4): 228; chains: 2; bounding box: 48×52×41 Å

Nearest PDB structures (foldseek):
  2gta-assembly1_A  TM=8.957E-01  e=2.709E-06  Bacillus subtilis
  2gta-assembly1_B  TM=9.099E-01  e=9.684E-06  Bacillus subtilis
  7mu5-assembly1_E  TM=7.863E-01  e=1.054E-03  Homo sapiens
  7mu5-assembly2_F  TM=7.813E-01  e=1.184E-03  Homo sapiens
  2gta-assembly1_A  TM=8.955E-01  e=3.143E-06  Bacillus subtilis

Secondary structure (DSSP, 8-state):
---PPPBHHHHHHHHHHHHHHTS-SPPPHHHHHHHHHHHHHHHHHHHHHHTSSPPPPTT--GGGHHHHHHHHHHHHHHHHHHTT--HHHHHHHHHHHHHHHHHHHHHH-TT-/---PPPBHHHHHHHHHHHHHHTS-SPPPHHHHHHHHHHHHHHHHHHHHHHTSSPPPPTT--GGGHHHHHHHHHHHHHHHHHHTT--HHHHHHHHHHHHHHHHHHHHHH-TT-

Foldseek 3Di:
DPPPDADLVRVLVVLVVCCVPPVVHDDDLVVLVVQLVVLVVVLVVLCCCVPNDDHDDPPDDVVCNVVSVVSNVSSVSSNCNVVVHRPVVVVVVVVVVVVVVVVVVVVVPPVD/DPPPDADLVNVLVVLVVCCVPPVVHDDDLVVLVVQLVVLVVVLVVLCCCVPNDDHDDPPDDVVCNVVSVVSNVSSVSSNCSVVVHRPVVVVVVVVVVVVVVVVVVVVVPPVD

InterPro domains:
  IPR004518 NTP pyrophosphohydrolase MazG-like domain [PF03819] (28-105)
  IPR012359 NTP pyrophosphohydrolase MazG-related, YpjD [PIRSF029904] (4-111)
  IPR012359 NTP pyrophosphohydrolase MazG-related, YpjD [cd11531] (10-102)
  IPR047046 NTP pyrophosphohydrolase MazG-related, YpjD/YvdC [PTHR42692] (3-111)

pLDDT: mean 91.78, std 13.75, range [35.31, 98.94]

Sequence (224 aa):
MEKNEITLGQLQNEVNDWIQTIGVRYFSELTNLAILMEEVGELSRLMARKYGDQSFKSGESADQIPNEIGDILFVLTCLANQMGISLQDAILTTIQKNTKRDLHRHKNNPKLMEKNEITLGQLQNEVNDWIQTIGVRYFSELTNLAILMEEVGELSRLMARKYGDQSFKSGESADQIPNEIGDILFVLTCLANQMGISLQDAILTTIQKNTKRDLHRHKNNPKL